Protein AF-A0A1T4YD81-F1 (afdb_monomer_lite)

Secondary structure (DSSP, 8-state):
-HHHHTTTS-HHHHHHHHTTS-EETTEE-----EEEE-GGGGGGSEEEEE-SGGGGSTT--EEEEE----TTS--TTGGGSPPTT-EEEEEE-SEEEEEETTT-SBP-TTS-GGGEEEEEES-EEEEEEEEEEEEPPGGGS-SS--SS--EEEEHHHHHHHHSSPPPP--------SHHHHHHHHHHHHHHHTSTT-------HHHHHHHHHHHHHHHHHHHHHHHHHHHHHHHHHHHHHHHHHHHHTHHHHHHHHHTT--HHHHHHHHHHHHHHHHHHHHHHHHHHHHHHHHHHHHHHHHH-TT-------HHHHHHHHHHHHHHH-

InterPro domains:
  IPR003838 ABC3 transporter permease, C-terminal [PF02687] (225-327)
  IPR050250 Macrolide Exporter MacB [PTHR30572] (203-319)

pLDDT: mean 86.85, std 6.06, range [63.19, 97.56]

Sequence (328 aa):
MRQDYARYESAEQLDSHMSRMEHRGNRVMGDTRIEALDNSLFDKLQVFDGDISPMLEPDNNAIAIAVSLDDYGNLPNLEYYPKVGDTITATYAEDVKYIDSRTGELCTEDTPEEYLQEKLYGERDVEYTVCALVELPYSMSYRYGGIGYEAVLSVDTAQRDSGGAAIPMLYLFDAADEVDEAEAEQYLSKLTAGEFSPLMYESKATARSEFAQFRQMFLLIGGILCAIIGLVGLLNFFNAMMTGILSRRREFAVLQAVGMTNRQLKTMLIYEGLFYAMSSVAAAFILSLAVGPLAGKMLGSMFWFFEYRFTILPVLLTIPVFLLLGWL

Foldseek 3Di:
DCVVCVVPDDPVRSVVVQVPADDDDPDGDWDEAEDADAPVCVVQKAFLDFDCVQLVDLPAQEKAWEFDADPVRHGPPVVPDDDQFDKDKDKAAPDKFWAQQVPRHGDDPPRDPVRTDIDGHRIDIDIHGHRTHIYHPPVRDDPDGIDDTHMYHHLSNVCVVNVDHDDDPDDDDDQPDPVSLVVVCVVQCVQQVDPPRPDDDDGPVNVVVVVVVVVVVCCVVVVVVCVVVVVVVLVVLLVVLVVVCVVCVVVVVVVVVVPDDPVNVLVVQLVVLLVVLVVVLVVVVVVCVVVQVVVQVVVCVVPVPRDRDDDCVVSVVCSVVSNVSSND

Structure (mmCIF, N/CA/C/O backbone):
data_AF-A0A1T4YD81-F1
#
_entry.id   AF-A0A1T4YD81-F1
#
loop_
_atom_site.group_PDB
_atom_site.id
_atom_site.type_symbol
_atom_site.label_atom_id
_atom_site.label_alt_id
_atom_site.label_comp_id
_atom_site.label_asym_id
_atom_site.label_entity_id
_atom_site.label_seq_id
_atom_site.pdbx_PDB_ins_code
_atom_site.Cartn_x
_atom_site.Cartn_y
_atom_site.Cartn_z
_atom_site.occupancy
_atom_site.B_iso_or_equiv
_atom_site.auth_seq_id
_atom_site.auth_comp_id
_atom_site.auth_asym_id
_atom_site.auth_atom_id
_atom_site.pdbx_PDB_model_num
ATOM 1 N N . MET A 1 1 ? 9.281 15.182 -15.253 1.00 72.50 1 MET A N 1
ATOM 2 C CA . MET A 1 1 ? 9.829 16.274 -14.424 1.00 72.50 1 MET A CA 1
ATOM 3 C C . MET A 1 1 ? 8.750 17.167 -13.855 1.00 72.50 1 MET A C 1
ATOM 5 O O . MET A 1 1 ? 8.616 17.226 -12.644 1.00 72.50 1 MET A O 1
ATOM 9 N N . ARG A 1 2 ? 7.985 17.909 -14.677 1.00 77.94 2 ARG A N 1
ATOM 10 C CA . ARG A 1 2 ? 6.960 18.811 -14.123 1.00 77.94 2 ARG A CA 1
ATOM 11 C C . ARG A 1 2 ? 5.888 18.044 -13.349 1.00 77.94 2 ARG A C 1
ATOM 13 O O . ARG A 1 2 ? 5.463 18.537 -12.312 1.00 77.94 2 ARG A O 1
ATOM 20 N N . GLN A 1 3 ? 5.529 16.832 -13.784 1.00 78.44 3 GLN A N 1
ATOM 21 C CA . GLN A 1 3 ? 4.580 15.984 -13.059 1.00 78.44 3 GLN A CA 1
ATOM 22 C C . GLN A 1 3 ? 5.031 15.654 -11.625 1.00 78.44 3 GLN A C 1
ATOM 24 O O . GLN A 1 3 ? 4.192 15.610 -10.728 1.00 78.44 3 GLN A O 1
ATOM 29 N N . ASP A 1 4 ? 6.340 15.505 -11.396 1.00 75.88 4 ASP A N 1
ATOM 30 C CA . ASP A 1 4 ? 6.900 15.069 -10.110 1.00 75.88 4 ASP A CA 1
ATOM 31 C C . ASP A 1 4 ? 6.860 16.199 -9.071 1.00 75.88 4 ASP A C 1
ATOM 33 O O . ASP A 1 4 ? 6.539 15.993 -7.898 1.00 75.88 4 ASP A O 1
ATOM 37 N N . TYR A 1 5 ? 7.132 17.427 -9.520 1.00 77.50 5 TYR A N 1
ATOM 38 C CA . TYR A 1 5 ? 7.242 18.605 -8.657 1.00 77.50 5 TYR A CA 1
ATOM 39 C C . TYR A 1 5 ? 5.958 19.426 -8.556 1.00 77.50 5 TYR A C 1
ATOM 41 O O . TYR A 1 5 ? 5.759 20.102 -7.549 1.00 77.50 5 TYR A O 1
ATOM 49 N N . ALA A 1 6 ? 5.052 19.356 -9.537 1.00 76.62 6 ALA A N 1
ATOM 50 C CA . ALA A 1 6 ? 3.827 20.165 -9.550 1.00 76.62 6 ALA A CA 1
ATOM 51 C C . ALA A 1 6 ? 2.897 19.905 -8.351 1.00 76.62 6 ALA A C 1
ATOM 53 O O . ALA A 1 6 ? 2.057 20.739 -8.021 1.00 76.62 6 ALA A O 1
ATOM 54 N N . ARG A 1 7 ? 3.054 18.765 -7.666 1.00 73.31 7 ARG A N 1
ATOM 55 C CA . ARG A 1 7 ? 2.328 18.465 -6.423 1.00 73.31 7 ARG A CA 1
ATOM 56 C C . ARG A 1 7 ? 2.826 19.282 -5.221 1.00 73.31 7 ARG A C 1
ATOM 58 O O . ARG A 1 7 ? 2.080 19.439 -4.254 1.00 73.31 7 ARG A O 1
ATOM 65 N N . TYR A 1 8 ? 4.061 19.779 -5.268 1.00 79.75 8 TYR A N 1
ATOM 66 C CA . TYR A 1 8 ? 4.757 20.401 -4.137 1.00 79.75 8 TYR A CA 1
ATOM 67 C C . TYR A 1 8 ? 5.189 21.850 -4.398 1.00 79.75 8 TYR A C 1
ATOM 69 O O . TYR A 1 8 ? 5.313 22.625 -3.450 1.00 79.75 8 TYR A O 1
ATOM 77 N N . GLU A 1 9 ? 5.407 22.221 -5.659 1.00 83.25 9 GLU A N 1
ATOM 78 C CA . GLU A 1 9 ? 5.906 23.532 -6.074 1.00 83.25 9 GLU A CA 1
ATOM 79 C C . GLU A 1 9 ? 4.826 24.349 -6.795 1.00 83.25 9 GLU A C 1
ATOM 81 O O . GLU A 1 9 ? 4.022 23.823 -7.566 1.00 83.25 9 GLU A O 1
ATOM 86 N N . SER A 1 10 ? 4.815 25.667 -6.573 1.00 85.00 10 SER A N 1
ATOM 87 C CA . SER A 1 10 ? 4.031 26.587 -7.401 1.00 85.00 10 SER A CA 1
ATOM 88 C C . SER A 1 10 ? 4.600 26.661 -8.824 1.00 85.00 10 SER A C 1
ATOM 90 O O . SER A 1 10 ? 5.765 26.343 -9.053 1.00 85.00 10 SER A O 1
ATOM 92 N N . ALA A 1 11 ? 3.814 27.150 -9.788 1.00 83.81 11 ALA A N 1
ATOM 93 C CA . ALA A 1 11 ? 4.277 27.295 -11.173 1.00 83.81 11 ALA A CA 1
ATOM 94 C C . ALA A 1 11 ? 5.570 28.134 -11.297 1.00 83.81 11 ALA A C 1
ATOM 96 O O . ALA A 1 11 ? 6.469 27.770 -12.047 1.00 83.81 11 ALA A O 1
ATOM 97 N N . GLU A 1 12 ? 5.699 29.212 -10.515 1.00 85.12 12 GLU A N 1
ATOM 98 C CA . GLU A 1 12 ? 6.904 30.057 -10.497 1.00 85.12 12 GLU A CA 1
ATOM 99 C C . GLU A 1 12 ? 8.119 29.334 -9.896 1.00 85.12 12 GLU A C 1
ATOM 101 O O . GLU A 1 12 ? 9.245 29.493 -10.375 1.00 85.12 12 GLU A O 1
ATOM 106 N N . GLN A 1 13 ? 7.903 28.536 -8.843 1.00 86.06 13 GLN A N 1
ATOM 107 C CA . GLN A 1 13 ? 8.958 27.720 -8.236 1.00 86.06 13 GLN A CA 1
ATOM 108 C C . GLN A 1 13 ? 9.439 26.653 -9.216 1.00 86.06 13 GLN A C 1
ATOM 110 O O . GLN A 1 13 ? 10.646 26.517 -9.407 1.00 86.06 13 GLN A O 1
ATOM 115 N N . LEU A 1 14 ? 8.499 26.005 -9.902 1.00 83.44 14 LEU A N 1
ATOM 116 C CA . LEU A 1 14 ? 8.775 24.992 -10.905 1.00 83.44 14 LEU A CA 1
ATOM 117 C C . LEU A 1 14 ? 9.584 25.569 -12.069 1.00 83.44 14 LEU A C 1
ATOM 119 O O . LEU A 1 14 ? 10.608 25.006 -12.439 1.00 83.44 14 LEU A O 1
ATOM 123 N N . ASP A 1 15 ? 9.190 26.720 -12.617 1.00 84.88 15 ASP A N 1
ATOM 124 C CA . ASP A 1 15 ? 9.935 27.378 -13.699 1.00 84.88 15 ASP A CA 1
ATOM 125 C C . ASP A 1 15 ? 11.366 27.748 -13.266 1.00 84.88 15 ASP A C 1
ATOM 127 O O . ASP A 1 15 ? 12.328 27.518 -14.004 1.00 84.88 15 ASP A O 1
ATOM 131 N N . SER A 1 16 ? 11.525 28.263 -12.043 1.00 84.88 16 SER A N 1
ATOM 132 C CA . SER A 1 16 ? 12.836 28.554 -11.451 1.00 84.88 16 SER A CA 1
ATOM 133 C C . SER A 1 16 ? 13.681 27.288 -11.277 1.00 84.88 16 SER A C 1
ATOM 135 O O . SER A 1 16 ? 14.869 27.300 -11.603 1.00 84.88 16 SER A O 1
ATOM 137 N N . HIS A 1 17 ? 13.082 26.184 -10.830 1.00 83.75 17 HIS A N 1
ATOM 138 C CA . HIS A 1 17 ? 13.751 24.893 -10.677 1.00 83.75 17 HIS A CA 1
ATOM 139 C C . HIS A 1 17 ? 14.206 24.350 -12.039 1.00 83.75 17 HIS A C 1
ATOM 141 O O . HIS A 1 17 ? 15.394 24.087 -12.228 1.00 83.75 17 HIS A O 1
ATOM 147 N N . MET A 1 18 ? 13.305 24.292 -13.025 1.00 83.81 18 MET A N 1
ATOM 148 C CA . MET A 1 18 ? 13.622 23.828 -14.381 1.00 83.81 18 MET A CA 1
ATOM 149 C C . MET A 1 18 ? 14.741 24.660 -15.033 1.00 83.81 18 MET A C 1
ATOM 151 O O . MET A 1 18 ? 15.537 24.127 -15.804 1.00 83.81 18 MET A O 1
ATOM 155 N N . SER A 1 19 ? 14.853 25.956 -14.714 1.00 81.88 19 SER A N 1
ATOM 156 C CA . SER A 1 19 ? 15.914 26.820 -15.257 1.00 81.88 19 SER A CA 1
ATOM 157 C C . SER A 1 19 ? 17.336 26.462 -14.795 1.00 81.88 19 SER A C 1
ATOM 159 O O . SER A 1 19 ? 18.297 26.871 -15.441 1.00 81.88 19 SER A O 1
ATOM 161 N N . ARG A 1 20 ? 17.479 25.715 -13.690 1.00 78.94 20 ARG A N 1
ATOM 162 C CA . ARG A 1 20 ? 18.777 25.340 -13.096 1.00 78.94 20 ARG A CA 1
ATOM 163 C C . ARG A 1 20 ? 19.278 23.960 -13.516 1.00 78.94 20 ARG A C 1
ATOM 165 O O . ARG A 1 20 ? 20.428 23.642 -13.237 1.00 78.94 20 ARG A O 1
ATOM 172 N N . MET A 1 21 ? 18.420 23.151 -14.128 1.00 79.69 21 MET A N 1
ATOM 173 C CA . MET A 1 21 ? 18.788 21.837 -14.650 1.00 79.69 21 MET A CA 1
ATOM 174 C C . MET A 1 21 ? 19.566 21.954 -15.961 1.00 79.69 21 MET A C 1
ATOM 176 O O . MET A 1 21 ? 19.624 23.025 -16.561 1.00 79.69 21 MET A O 1
ATOM 180 N N . GLU A 1 22 ? 20.179 20.861 -16.409 1.00 77.81 22 GLU A N 1
ATOM 181 C CA . GLU A 1 22 ? 20.895 20.833 -17.681 1.00 77.81 22 GLU A CA 1
ATOM 182 C C . GLU A 1 22 ? 19.920 20.938 -18.866 1.00 77.81 22 GLU A C 1
ATOM 184 O O . GLU A 1 22 ? 18.910 20.234 -18.931 1.00 77.81 22 GLU A O 1
ATOM 189 N N . HIS A 1 23 ? 20.217 21.827 -19.820 1.00 78.25 23 HIS A N 1
ATOM 190 C CA . HIS A 1 23 ? 19.396 22.043 -21.016 1.00 78.25 23 HIS A CA 1
ATOM 191 C C . HIS A 1 23 ? 20.107 21.542 -22.271 1.00 78.25 23 HIS A C 1
ATOM 193 O O . HIS A 1 23 ? 21.240 21.932 -22.555 1.00 78.25 23 HIS A O 1
ATOM 199 N N . ARG A 1 24 ? 19.386 20.778 -23.096 1.00 75.75 24 ARG A N 1
ATOM 200 C CA . ARG A 1 24 ? 19.735 20.498 -24.496 1.00 75.75 24 ARG A CA 1
ATOM 201 C C . ARG A 1 24 ? 18.725 21.190 -25.407 1.00 75.75 24 ARG A C 1
ATOM 203 O O . ARG A 1 24 ? 17.630 20.691 -25.668 1.00 75.75 24 ARG A O 1
ATOM 210 N N . GLY A 1 25 ? 19.084 22.380 -25.887 1.00 79.88 25 GLY A N 1
ATOM 211 C CA . GLY A 1 25 ? 18.183 23.219 -26.682 1.00 79.88 25 GLY A CA 1
ATOM 212 C C . GLY A 1 25 ? 16.985 23.694 -25.854 1.00 79.88 25 GLY A C 1
ATOM 213 O O . GLY A 1 25 ? 17.168 24.343 -24.833 1.00 79.88 25 GLY A O 1
ATOM 214 N N . ASN A 1 26 ? 15.767 23.360 -26.290 1.00 78.62 26 ASN A N 1
ATOM 215 C CA . ASN A 1 26 ? 14.525 23.695 -25.575 1.00 78.62 26 ASN A CA 1
ATOM 216 C C . ASN A 1 26 ? 14.060 22.587 -24.609 1.00 78.62 26 ASN A C 1
ATOM 218 O O . ASN A 1 26 ? 12.922 22.626 -24.139 1.00 78.62 26 ASN A O 1
ATOM 222 N N . ARG A 1 27 ? 14.888 21.563 -24.367 1.00 76.25 27 ARG A N 1
ATOM 223 C CA . ARG A 1 27 ? 14.564 20.420 -23.507 1.00 76.25 27 ARG A CA 1
ATOM 224 C C . ARG A 1 27 ? 15.459 20.420 -22.277 1.00 76.25 27 ARG A C 1
ATOM 226 O O . ARG A 1 27 ? 16.639 20.744 -22.372 1.00 76.25 27 ARG A O 1
ATOM 233 N N . VAL A 1 28 ? 14.887 20.006 -21.153 1.00 79.25 28 VAL A N 1
ATOM 234 C CA . VAL A 1 28 ? 15.626 19.756 -19.916 1.00 79.25 28 VAL A CA 1
ATOM 235 C C . VAL A 1 28 ? 16.001 18.279 -19.871 1.00 79.25 28 VAL A C 1
ATOM 237 O O . VAL A 1 28 ? 15.152 17.429 -20.147 1.00 79.25 28 VAL A O 1
ATOM 240 N N . MET A 1 29 ? 17.256 17.984 -19.548 1.00 77.19 29 MET A N 1
ATOM 241 C CA . MET A 1 29 ? 17.742 16.622 -19.347 1.00 77.19 29 MET A CA 1
ATOM 242 C C . MET A 1 29 ? 17.345 16.126 -17.959 1.00 77.19 29 MET A C 1
ATOM 244 O O . MET A 1 29 ? 17.485 16.860 -16.983 1.00 77.19 29 MET A O 1
ATOM 248 N N . GLY A 1 30 ? 16.807 14.908 -17.887 1.00 76.62 30 GLY A N 1
ATOM 249 C CA . GLY A 1 30 ? 16.389 14.298 -16.629 1.00 76.62 30 GLY A CA 1
ATOM 250 C C . GLY A 1 30 ? 16.714 12.834 -16.550 1.00 76.62 30 GLY A C 1
ATOM 251 O O . GLY A 1 30 ? 16.827 12.154 -17.571 1.00 76.62 30 GLY A O 1
ATOM 252 N N . ASP A 1 31 ? 16.772 12.375 -15.311 1.00 74.06 31 ASP A N 1
ATOM 253 C CA . ASP A 1 31 ? 17.115 11.009 -14.962 1.00 74.06 31 ASP A CA 1
ATOM 254 C C . ASP A 1 31 ? 15.852 10.158 -15.040 1.00 74.06 31 ASP A C 1
ATOM 256 O O . ASP A 1 31 ? 15.144 9.899 -14.064 1.00 74.06 31 ASP A O 1
ATOM 260 N N . THR A 1 32 ? 15.533 9.784 -16.274 1.00 76.38 32 THR A N 1
ATOM 261 C CA . THR A 1 32 ? 14.410 8.920 -16.614 1.00 76.38 32 THR A CA 1
ATOM 262 C C . THR A 1 32 ? 14.836 7.464 -16.476 1.00 76.38 32 THR A C 1
ATOM 264 O O . THR A 1 32 ? 15.931 7.082 -16.892 1.00 76.38 32 THR A O 1
ATOM 267 N N . ARG A 1 33 ? 13.961 6.623 -15.924 1.00 84.31 33 ARG A N 1
ATOM 268 C CA . ARG A 1 33 ? 14.197 5.180 -15.873 1.00 84.31 33 ARG A CA 1
ATOM 269 C C . ARG A 1 33 ? 13.452 4.499 -17.009 1.00 84.31 33 ARG A C 1
ATOM 271 O O . ARG A 1 33 ? 12.237 4.637 -17.122 1.00 84.31 33 ARG A O 1
ATOM 278 N N . ILE A 1 34 ? 14.203 3.774 -17.834 1.00 88.69 34 ILE A N 1
ATOM 279 C CA . ILE A 1 34 ? 13.660 2.953 -18.911 1.00 88.69 34 ILE A CA 1
ATOM 280 C C . ILE A 1 34 ? 13.823 1.489 -18.516 1.00 88.69 34 ILE A C 1
ATOM 282 O O . ILE A 1 34 ? 14.952 1.023 -18.349 1.00 88.69 34 ILE A O 1
ATOM 286 N N . GLU A 1 35 ? 12.716 0.769 -18.355 1.00 89.94 35 GLU A N 1
ATOM 287 C CA . GLU A 1 35 ? 12.731 -0.667 -18.076 1.00 89.94 35 GLU A CA 1
ATOM 288 C C . GLU A 1 35 ? 12.299 -1.473 -19.300 1.00 89.94 35 GLU A C 1
ATOM 290 O O . GLU A 1 35 ? 11.342 -1.151 -20.004 1.00 89.94 35 GLU A O 1
ATOM 295 N N . ALA A 1 36 ? 13.054 -2.533 -19.574 1.00 91.75 36 ALA A N 1
ATOM 296 C CA . ALA A 1 36 ? 12.769 -3.443 -20.663 1.00 91.75 36 ALA A CA 1
ATOM 297 C C . ALA A 1 36 ? 11.939 -4.613 -20.139 1.00 91.75 36 ALA A C 1
ATOM 299 O O . ALA A 1 36 ? 12.341 -5.279 -19.184 1.00 91.75 36 ALA A O 1
ATOM 300 N N . LEU A 1 37 ? 10.796 -4.863 -20.768 1.00 92.19 37 LEU A N 1
ATOM 301 C CA . LEU A 1 37 ? 9.884 -5.935 -20.394 1.00 92.19 37 LEU A CA 1
ATOM 302 C C . LEU A 1 37 ? 9.875 -7.016 -21.474 1.00 92.19 37 LEU A C 1
ATOM 304 O O . LEU A 1 37 ? 9.891 -6.719 -22.671 1.00 92.19 37 LEU A O 1
ATOM 308 N N . ASP A 1 38 ? 9.836 -8.278 -21.047 1.00 91.62 38 ASP A N 1
ATOM 309 C CA . ASP A 1 38 ? 9.577 -9.387 -21.960 1.00 91.62 38 ASP A CA 1
ATOM 310 C C . ASP A 1 38 ? 8.194 -9.222 -22.596 1.00 91.62 38 ASP A C 1
ATOM 312 O O . ASP A 1 38 ? 7.221 -8.874 -21.922 1.00 91.62 38 ASP A O 1
ATOM 316 N N . ASN A 1 39 ? 8.079 -9.540 -23.888 1.00 91.56 39 ASN A N 1
ATOM 317 C CA . ASN A 1 39 ? 6.827 -9.379 -24.638 1.00 91.56 39 ASN A CA 1
ATOM 318 C C . ASN A 1 39 ? 5.658 -10.164 -24.009 1.00 91.56 39 ASN A C 1
ATOM 320 O O . ASN A 1 39 ? 4.502 -9.776 -24.149 1.00 91.56 39 ASN A O 1
ATOM 324 N N . SER A 1 40 ? 5.945 -11.251 -23.280 1.00 90.06 40 SER A N 1
ATOM 325 C CA . SER A 1 40 ? 4.944 -12.040 -22.551 1.00 90.06 40 SER A CA 1
ATOM 326 C C . SER A 1 40 ? 4.341 -11.334 -21.336 1.00 90.06 40 SER A C 1
ATOM 328 O O . SER A 1 40 ? 3.421 -11.879 -20.743 1.00 90.06 40 SER A O 1
ATOM 330 N N . LEU A 1 41 ? 4.877 -10.182 -20.927 1.00 90.69 41 LEU A N 1
ATOM 331 C CA . LEU A 1 41 ? 4.362 -9.373 -19.819 1.00 90.69 41 LEU A CA 1
ATOM 332 C C . LEU A 1 41 ? 3.488 -8.208 -20.299 1.00 90.69 41 LEU A C 1
ATOM 334 O O . LEU A 1 41 ? 2.868 -7.532 -19.481 1.00 90.69 41 LEU A O 1
ATOM 338 N N . PHE A 1 42 ? 3.433 -7.944 -21.608 1.00 92.19 42 PHE A N 1
ATOM 339 C CA . PHE A 1 42 ? 2.704 -6.795 -22.153 1.00 92.19 42 PHE A CA 1
ATOM 340 C C . PHE A 1 42 ? 1.190 -6.923 -21.957 1.00 92.19 42 PHE A C 1
ATOM 342 O O . PHE A 1 42 ? 0.509 -5.916 -21.789 1.00 92.19 42 PHE A O 1
ATOM 349 N N . ASP A 1 43 ? 0.662 -8.148 -21.913 1.00 91.62 43 ASP A N 1
ATOM 350 C CA . ASP A 1 43 ? -0.751 -8.425 -21.633 1.00 91.62 43 ASP A CA 1
ATOM 351 C C . ASP A 1 43 ? -1.157 -8.109 -20.181 1.00 91.62 43 ASP A C 1
ATOM 353 O O . ASP A 1 43 ? -2.347 -7.989 -19.885 1.00 91.62 43 ASP A O 1
ATOM 357 N N . LYS A 1 44 ? -0.179 -7.953 -19.280 1.00 91.56 44 LYS A N 1
ATOM 358 C CA . LYS A 1 44 ? -0.387 -7.538 -17.888 1.00 91.56 44 LYS A CA 1
ATOM 359 C C . LYS A 1 44 ? -0.435 -6.019 -17.720 1.00 91.56 44 LYS A C 1
ATOM 361 O O . LYS A 1 44 ? -0.835 -5.556 -16.654 1.00 91.56 44 LYS A O 1
ATOM 366 N N . LEU A 1 45 ? -0.018 -5.248 -18.726 1.00 93.38 45 LEU A N 1
ATOM 367 C CA . LEU A 1 45 ? -0.036 -3.788 -18.674 1.00 93.38 45 LEU A CA 1
ATOM 368 C C . LEU A 1 45 ? -1.464 -3.270 -18.848 1.00 93.38 45 LEU A C 1
ATOM 370 O O . LEU A 1 45 ? -2.175 -3.656 -19.779 1.00 93.38 45 LEU A O 1
ATOM 374 N N . GLN A 1 46 ? -1.877 -2.351 -17.980 1.00 93.88 46 GLN A N 1
ATOM 375 C CA . GLN A 1 46 ? -3.156 -1.672 -18.134 1.00 93.88 46 GLN A CA 1
ATOM 376 C C . GLN A 1 46 ? -2.963 -0.425 -18.997 1.00 93.88 46 GLN A C 1
ATOM 378 O O . GLN A 1 46 ? -2.336 0.545 -18.580 1.00 93.88 46 GLN A O 1
ATOM 383 N N . VAL A 1 47 ? -3.509 -0.438 -20.211 1.00 95.38 47 VAL A N 1
ATOM 384 C CA . VAL A 1 47 ? -3.422 0.705 -21.128 1.00 95.38 47 VAL A CA 1
ATOM 385 C C . VAL A 1 47 ? -4.437 1.771 -20.720 1.00 95.38 47 VAL A C 1
ATOM 387 O O . VAL A 1 47 ? -5.644 1.528 -20.749 1.00 95.38 47 VAL A O 1
ATOM 390 N N . PHE A 1 48 ? -3.946 2.950 -20.341 1.00 95.19 48 PHE A N 1
ATOM 391 C CA . PHE A 1 48 ? -4.770 4.124 -20.053 1.00 95.19 48 PHE A CA 1
ATOM 392 C C . PHE A 1 48 ? -5.127 4.881 -21.339 1.00 95.19 48 PHE A C 1
ATOM 394 O O . PHE A 1 48 ? -6.280 5.263 -21.533 1.00 95.19 48 PHE A O 1
ATOM 401 N N . ASP A 1 49 ? -4.147 5.069 -22.226 1.00 96.31 49 ASP A N 1
ATOM 402 C CA . ASP A 1 49 ? -4.317 5.712 -23.534 1.00 96.31 49 ASP A CA 1
ATOM 403 C C . ASP A 1 49 ? -3.328 5.129 -24.557 1.00 96.31 49 ASP A C 1
ATOM 405 O O . ASP A 1 49 ? -2.228 4.716 -24.188 1.00 96.31 49 ASP A O 1
ATOM 409 N N . GLY A 1 50 ? -3.695 5.118 -25.839 1.00 96.94 50 GLY A N 1
ATOM 410 C CA . GLY A 1 50 ? -2.862 4.611 -26.938 1.00 96.94 50 GLY A CA 1
ATOM 411 C C . GLY A 1 50 ? -2.911 3.094 -27.168 1.00 96.94 50 GLY A C 1
ATOM 412 O O . GLY A 1 50 ? -3.908 2.435 -26.877 1.00 96.94 50 GLY A O 1
ATOM 413 N N . ASP A 1 51 ? -1.843 2.556 -27.764 1.00 96.38 51 ASP A N 1
ATOM 414 C CA . ASP A 1 51 ? -1.699 1.144 -28.145 1.00 96.38 51 ASP A CA 1
ATOM 415 C C . ASP A 1 51 ? -0.246 0.681 -27.945 1.00 96.38 51 ASP A C 1
ATOM 417 O O . ASP A 1 51 ? 0.700 1.354 -28.357 1.00 96.38 51 ASP A O 1
ATOM 421 N N . ILE A 1 52 ? -0.067 -0.477 -27.309 1.00 95.88 52 ILE A N 1
ATOM 422 C CA . ILE A 1 52 ? 1.246 -1.081 -27.028 1.00 95.88 52 ILE A CA 1
ATOM 423 C C . ILE A 1 52 ? 1.732 -2.000 -28.152 1.00 95.88 52 ILE A C 1
ATOM 425 O O . ILE A 1 52 ? 2.904 -2.370 -28.173 1.00 95.88 52 ILE A O 1
ATOM 429 N N . SER A 1 53 ? 0.870 -2.353 -29.110 1.00 95.50 53 SER A N 1
ATOM 430 C CA . SER A 1 53 ? 1.219 -3.213 -30.249 1.00 95.50 53 SER A CA 1
ATOM 431 C C . SER A 1 53 ? 2.474 -2.756 -31.015 1.00 95.50 53 SER A C 1
ATOM 433 O O . SER A 1 53 ? 3.271 -3.623 -31.374 1.00 95.50 53 SER A O 1
ATOM 435 N N . PRO A 1 54 ? 2.733 -1.443 -31.211 1.00 95.75 54 PRO A N 1
ATOM 436 C CA . PRO A 1 54 ? 3.972 -0.966 -31.829 1.00 95.75 54 PRO A CA 1
ATOM 437 C C . PRO A 1 54 ? 5.258 -1.410 -31.115 1.00 95.75 54 PRO A C 1
ATOM 439 O O . PRO A 1 54 ? 6.281 -1.569 -31.768 1.00 95.75 54 PRO A O 1
ATOM 442 N N . MET A 1 55 ? 5.232 -1.651 -29.798 1.00 94.88 55 MET A N 1
ATOM 443 C CA . MET A 1 55 ? 6.408 -2.123 -29.049 1.00 94.88 55 MET A CA 1
ATOM 444 C C . MET A 1 55 ? 6.760 -3.590 -29.337 1.00 94.88 55 MET A C 1
ATOM 446 O O . MET A 1 55 ? 7.865 -4.023 -29.017 1.00 94.88 55 MET A O 1
ATOM 450 N N . LEU A 1 56 ? 5.835 -4.366 -29.917 1.00 92.25 56 LEU A N 1
ATOM 451 C CA . LEU A 1 56 ? 6.078 -5.758 -30.318 1.00 92.25 56 LEU A CA 1
ATOM 452 C C . LEU A 1 56 ? 6.852 -5.860 -31.639 1.00 92.25 56 LEU A C 1
ATOM 454 O O . LEU A 1 56 ? 7.295 -6.947 -32.007 1.00 92.25 56 LEU A O 1
ATOM 458 N N . GLU A 1 57 ? 6.987 -4.755 -32.373 1.00 90.88 57 GLU A N 1
ATOM 459 C CA . GLU A 1 57 ? 7.734 -4.689 -33.623 1.00 90.88 57 GLU A CA 1
ATOM 460 C C . GLU A 1 57 ? 9.214 -4.374 -33.326 1.00 90.88 57 GLU A C 1
ATOM 462 O O . GLU A 1 57 ? 9.521 -3.254 -32.917 1.00 90.88 57 GLU A O 1
ATOM 467 N N . PRO A 1 58 ? 10.164 -5.302 -33.564 1.00 81.25 58 PRO A N 1
ATOM 468 C CA . PRO A 1 58 ? 11.562 -5.132 -33.138 1.00 81.25 58 PRO A CA 1
ATOM 469 C C . PRO A 1 58 ? 12.288 -3.933 -33.766 1.00 81.25 58 PRO A C 1
ATOM 471 O O . PRO A 1 58 ? 13.253 -3.417 -33.205 1.00 81.25 58 PRO A O 1
ATOM 474 N N . ASP A 1 59 ? 11.834 -3.487 -34.939 1.00 86.50 59 ASP A N 1
ATOM 475 C CA . ASP A 1 59 ? 12.414 -2.365 -35.684 1.00 86.50 59 ASP A CA 1
ATOM 476 C C . ASP A 1 59 ? 11.690 -1.035 -35.425 1.00 86.50 59 ASP A C 1
ATOM 478 O O . ASP A 1 59 ? 12.088 0.004 -35.953 1.00 86.50 59 ASP A O 1
ATOM 482 N N . ASN A 1 60 ? 10.643 -1.039 -34.600 1.00 91.94 60 ASN A N 1
ATOM 483 C CA . ASN A 1 60 ? 9.861 0.151 -34.310 1.00 91.94 60 ASN A CA 1
ATOM 484 C C . ASN A 1 60 ? 10.384 0.841 -33.045 1.00 91.94 60 ASN A C 1
ATOM 486 O O . ASN A 1 60 ? 10.573 0.219 -32.000 1.00 91.94 60 ASN A O 1
ATOM 490 N N . ASN A 1 61 ? 10.624 2.148 -33.129 1.00 94.69 61 ASN A N 1
ATOM 491 C CA . ASN A 1 61 ? 11.045 2.948 -31.982 1.00 94.69 61 ASN A CA 1
ATOM 492 C C . ASN A 1 61 ? 9.814 3.382 -31.186 1.00 94.69 61 ASN A C 1
ATOM 494 O O . ASN A 1 61 ? 9.492 4.569 -31.119 1.00 94.69 61 ASN A O 1
ATOM 498 N N . ALA A 1 62 ? 9.107 2.415 -30.615 1.00 96.12 62 ALA A N 1
ATOM 499 C CA . ALA A 1 62 ? 7.947 2.649 -29.773 1.00 96.12 62 ALA A CA 1
ATOM 500 C C . ALA A 1 62 ? 8.327 2.546 -28.293 1.00 96.12 62 ALA A C 1
ATOM 502 O O . ALA A 1 62 ? 9.077 1.657 -27.892 1.00 96.12 62 ALA A O 1
ATOM 503 N N . ILE A 1 63 ? 7.789 3.454 -27.484 1.00 96.00 63 ILE A N 1
ATOM 504 C CA . ILE A 1 63 ? 7.950 3.446 -26.031 1.00 96.00 63 ILE A CA 1
ATOM 505 C C . ILE A 1 63 ? 6.605 3.742 -25.373 1.00 96.00 63 ILE A C 1
ATOM 507 O O . ILE A 1 63 ? 5.845 4.581 -25.865 1.00 96.00 63 ILE A O 1
ATOM 511 N N . ALA A 1 64 ? 6.305 3.082 -24.260 1.00 96.69 64 ALA A N 1
ATOM 512 C CA . ALA A 1 64 ? 5.148 3.427 -23.447 1.00 96.69 64 ALA A CA 1
ATOM 513 C C . ALA A 1 64 ? 5.593 4.158 -22.184 1.00 96.69 64 ALA A C 1
ATOM 515 O O . ALA A 1 64 ? 6.596 3.803 -21.568 1.00 96.69 64 ALA A O 1
ATOM 516 N N . ILE A 1 65 ? 4.846 5.185 -21.791 1.00 94.56 65 ILE A N 1
ATOM 517 C CA . ILE A 1 65 ? 5.112 5.921 -20.556 1.00 94.56 65 ILE A CA 1
ATOM 518 C C . ILE A 1 65 ? 4.359 5.246 -19.424 1.00 94.56 65 ILE A C 1
ATOM 520 O O . ILE A 1 65 ? 3.143 5.063 -19.502 1.00 94.56 65 ILE A O 1
ATOM 524 N N . ALA A 1 66 ? 5.095 4.878 -18.383 1.00 93.44 66 ALA A N 1
ATOM 525 C CA . ALA A 1 66 ? 4.529 4.349 -17.164 1.00 93.44 66 ALA A CA 1
ATOM 526 C C . ALA A 1 66 ? 3.845 5.479 -16.386 1.00 93.44 66 ALA A C 1
ATOM 528 O O . ALA A 1 66 ? 4.424 6.541 -16.139 1.00 93.44 66 ALA A O 1
ATOM 529 N N . VAL A 1 67 ? 2.587 5.255 -16.024 1.00 92.00 67 VAL A N 1
ATOM 530 C CA . VAL A 1 67 ? 1.753 6.200 -15.285 1.00 92.00 67 VAL A CA 1
ATOM 531 C C . VAL A 1 67 ? 1.184 5.533 -14.039 1.00 92.00 67 VAL A C 1
ATOM 533 O O . VAL A 1 67 ? 1.015 4.317 -13.996 1.00 92.00 67 VAL A O 1
ATOM 536 N N . SER A 1 68 ? 0.878 6.339 -13.024 1.00 87.81 68 SER A N 1
ATOM 537 C CA . SER A 1 68 ? 0.196 5.887 -11.810 1.00 87.81 68 SER A CA 1
ATOM 538 C C . SER A 1 68 ? -1.182 6.530 -11.767 1.00 87.81 68 SER A C 1
ATOM 540 O O . SER A 1 68 ? -1.294 7.761 -11.738 1.00 87.81 68 SER A O 1
ATOM 542 N N . LEU A 1 69 ? -2.223 5.702 -11.816 1.00 88.44 69 LEU A N 1
ATOM 543 C CA . LEU A 1 69 ? -3.600 6.168 -11.750 1.00 88.44 69 LEU A CA 1
ATOM 544 C C . LEU A 1 69 ? -4.034 6.312 -10.286 1.00 88.44 69 LEU A C 1
ATOM 546 O O . LEU A 1 69 ? -3.498 5.672 -9.380 1.00 88.44 69 LEU A O 1
ATOM 550 N N . ASP A 1 70 ? -5.000 7.194 -10.040 1.00 85.44 70 ASP A N 1
ATOM 551 C CA . ASP A 1 70 ? -5.678 7.257 -8.749 1.00 85.44 70 ASP A CA 1
ATOM 552 C C . ASP A 1 70 ? -6.633 6.065 -8.556 1.00 85.44 70 ASP A C 1
ATOM 554 O O . ASP A 1 70 ? -6.913 5.300 -9.480 1.00 85.44 70 ASP A O 1
ATOM 558 N N . ASP A 1 71 ? -7.198 5.934 -7.353 1.00 80.00 71 ASP A N 1
ATOM 559 C CA . ASP A 1 71 ? -8.135 4.851 -7.009 1.00 80.00 71 ASP A CA 1
ATOM 560 C C . ASP A 1 71 ? -9.406 4.814 -7.890 1.00 80.00 71 ASP A C 1
ATOM 562 O O . ASP A 1 71 ? -10.181 3.856 -7.838 1.00 80.00 71 ASP A O 1
ATOM 566 N N . TYR A 1 72 ? -9.656 5.862 -8.681 1.00 83.50 72 TYR A N 1
ATOM 567 C CA . TYR A 1 72 ? -10.781 5.981 -9.607 1.00 83.50 72 TYR A CA 1
ATOM 568 C C . TYR A 1 72 ? -10.363 5.785 -11.074 1.00 83.50 72 TYR A C 1
ATOM 570 O O . TYR A 1 72 ? -11.207 5.926 -11.963 1.00 83.50 72 TYR A O 1
ATOM 578 N N . GLY A 1 73 ? -9.095 5.454 -11.334 1.00 84.88 73 GLY A N 1
ATOM 579 C CA . GLY A 1 73 ? -8.539 5.251 -12.669 1.00 84.88 73 GLY A CA 1
ATOM 580 C C . GLY A 1 73 ? -8.215 6.544 -13.421 1.00 84.88 73 GLY A C 1
ATOM 581 O O . GLY A 1 73 ? -8.068 6.505 -14.641 1.00 84.88 73 GLY A O 1
ATOM 582 N N . ASN A 1 74 ? -8.131 7.693 -12.745 1.00 89.31 74 ASN A N 1
ATOM 583 C CA . ASN A 1 74 ? -7.738 8.954 -13.374 1.00 89.31 74 ASN A CA 1
ATOM 584 C C . ASN A 1 74 ? -6.235 9.183 -13.235 1.00 89.31 74 ASN A C 1
ATOM 586 O O . ASN A 1 74 ? -5.664 8.916 -12.183 1.00 89.31 74 ASN A O 1
ATOM 590 N N . LEU A 1 75 ? -5.615 9.768 -14.262 1.00 88.88 75 LEU A N 1
ATOM 591 C CA . LEU A 1 75 ? -4.225 10.219 -14.215 1.00 88.88 75 LEU A CA 1
ATOM 592 C C . LEU A 1 75 ? -4.149 11.671 -13.703 1.00 88.88 75 LEU A C 1
ATOM 594 O O . LEU A 1 75 ? -4.602 12.584 -14.405 1.00 88.88 75 LEU A O 1
ATOM 598 N N . PRO A 1 76 ? -3.593 11.929 -12.504 1.00 84.56 76 PRO A N 1
ATOM 599 C CA . PRO A 1 76 ? -3.416 13.289 -12.007 1.00 84.56 76 PRO A CA 1
ATOM 600 C C . PRO A 1 76 ? -2.404 14.066 -12.858 1.00 84.56 76 PRO A C 1
ATOM 602 O O . PRO A 1 76 ? -1.388 13.517 -13.276 1.00 84.56 76 PRO A O 1
ATOM 605 N N . ASN A 1 77 ? -2.648 15.364 -13.064 1.00 84.06 77 ASN A N 1
ATOM 606 C CA . ASN A 1 77 ? -1.772 16.264 -13.827 1.00 84.06 77 ASN A CA 1
ATOM 607 C C . ASN A 1 77 ? -1.421 15.754 -15.241 1.00 84.06 77 ASN A C 1
ATOM 609 O O . ASN A 1 77 ? -0.277 15.872 -15.691 1.00 84.06 77 ASN A O 1
ATOM 613 N N . LEU A 1 78 ? -2.406 15.174 -15.936 1.00 87.31 78 LEU A N 1
ATOM 614 C CA . LEU A 1 78 ? -2.279 14.630 -17.292 1.00 87.31 78 LEU A CA 1
ATOM 615 C C . LEU A 1 78 ? -1.582 15.596 -18.267 1.00 87.31 78 LEU A C 1
ATOM 617 O O . LEU A 1 78 ? -0.855 15.162 -19.155 1.00 87.31 78 LEU A O 1
ATOM 621 N N . GLU A 1 79 ? -1.768 16.905 -18.104 1.00 87.62 79 GLU A N 1
ATOM 622 C CA . GLU A 1 79 ? -1.150 17.943 -18.932 1.00 87.62 79 GLU A CA 1
ATOM 623 C C . GLU A 1 79 ? 0.385 17.975 -18.887 1.00 87.62 79 GLU A C 1
ATOM 625 O O . GLU A 1 79 ? 0.996 18.562 -19.783 1.00 87.62 79 GLU A O 1
ATOM 630 N N . TYR A 1 80 ? 1.006 17.372 -17.869 1.00 87.06 80 TYR A N 1
ATOM 631 C CA . TYR A 1 80 ? 2.460 17.270 -17.751 1.00 87.06 80 TYR A CA 1
ATOM 632 C C . TYR A 1 80 ? 3.022 15.960 -18.295 1.00 87.06 80 TYR A C 1
ATOM 634 O O . TYR A 1 80 ? 4.240 15.830 -18.331 1.00 87.06 80 TYR A O 1
ATOM 642 N N . TYR A 1 81 ? 2.187 15.014 -18.727 1.00 89.31 81 TYR A N 1
ATOM 643 C CA . TYR A 1 81 ? 2.654 13.789 -19.371 1.00 89.31 81 TYR A CA 1
ATOM 644 C C . TYR A 1 81 ? 2.820 13.982 -20.889 1.00 89.31 81 TYR A C 1
ATOM 646 O O . TYR A 1 81 ? 2.088 14.774 -21.495 1.00 89.31 81 TYR A O 1
ATOM 654 N N . PRO A 1 82 ? 3.759 13.260 -21.533 1.00 90.75 82 PRO A N 1
ATOM 655 C CA . PRO A 1 82 ? 3.839 13.185 -22.984 1.00 90.75 82 PRO A CA 1
ATOM 656 C C . PRO A 1 82 ? 2.552 12.570 -23.526 1.00 90.75 82 PRO A C 1
ATOM 658 O O . PRO A 1 82 ? 1.982 11.665 -22.915 1.00 90.75 82 PRO A O 1
ATOM 661 N N . LYS A 1 83 ? 2.089 13.044 -24.675 1.00 93.88 83 LYS A N 1
ATOM 662 C CA . LYS A 1 83 ? 0.903 12.495 -25.331 1.00 93.88 83 LYS A CA 1
ATOM 663 C C . LYS A 1 83 ? 1.293 11.355 -26.255 1.00 93.88 83 LYS A C 1
ATOM 665 O O . LYS A 1 83 ? 2.408 11.302 -26.766 1.00 93.88 83 LYS A O 1
ATOM 670 N N . VAL A 1 84 ? 0.341 10.469 -26.522 1.00 96.62 84 VAL A N 1
ATOM 671 C CA . VAL A 1 84 ? 0.504 9.451 -27.562 1.00 96.62 84 VAL A CA 1
ATOM 672 C C . VAL A 1 84 ? 0.802 10.138 -28.901 1.00 96.62 84 VAL A C 1
ATOM 674 O O . VAL A 1 84 ? 0.090 11.054 -29.316 1.00 96.62 84 VAL A O 1
ATOM 677 N N . GLY A 1 85 ? 1.874 9.701 -29.558 1.00 95.88 85 GLY A N 1
ATOM 678 C CA . GLY A 1 85 ? 2.428 10.292 -30.774 1.00 95.88 85 GLY A CA 1
ATOM 679 C C . GLY A 1 85 ? 3.541 11.321 -30.545 1.00 95.88 85 GLY A C 1
ATOM 680 O O . GLY A 1 85 ? 4.212 11.680 -31.512 1.00 95.88 85 GLY A O 1
ATOM 681 N N . ASP A 1 86 ? 3.776 11.774 -29.309 1.00 95.12 86 ASP A N 1
ATOM 682 C CA . ASP A 1 86 ? 4.912 12.647 -29.001 1.00 95.12 86 ASP A CA 1
ATOM 683 C C . ASP A 1 86 ? 6.239 11.885 -29.127 1.00 95.12 86 ASP A C 1
ATOM 685 O O . ASP A 1 86 ? 6.306 10.662 -28.991 1.00 95.12 86 ASP A O 1
ATOM 689 N N . THR A 1 87 ? 7.321 12.625 -29.370 1.00 93.06 87 THR A N 1
ATOM 690 C CA . THR A 1 87 ? 8.670 12.063 -29.490 1.00 93.06 87 THR A CA 1
ATOM 691 C C . THR A 1 87 ? 9.487 12.330 -28.231 1.00 93.06 87 THR A C 1
ATOM 693 O O . THR A 1 87 ? 9.663 13.484 -27.828 1.00 93.06 87 THR A O 1
ATOM 696 N N . ILE A 1 88 ? 10.048 11.269 -27.657 1.00 90.44 88 ILE A N 1
ATOM 697 C CA . ILE A 1 88 ? 11.010 11.319 -26.554 1.00 90.44 88 ILE A CA 1
ATOM 698 C C . ILE A 1 88 ? 12.378 10.913 -27.089 1.00 90.44 88 ILE A C 1
ATOM 700 O O . ILE A 1 88 ? 12.495 9.987 -27.884 1.00 90.44 88 ILE A O 1
ATOM 704 N N . THR A 1 89 ? 13.423 11.606 -26.650 1.00 90.50 89 THR A N 1
ATOM 705 C CA . THR A 1 89 ? 14.804 11.256 -26.990 1.00 90.50 89 THR A CA 1
ATOM 706 C C . THR A 1 89 ? 15.467 10.644 -25.770 1.00 90.50 89 THR A C 1
ATOM 708 O O . THR A 1 89 ? 15.483 11.275 -24.713 1.00 90.50 89 THR A O 1
ATOM 711 N N . ALA A 1 90 ? 16.006 9.439 -25.925 1.00 89.69 90 ALA A N 1
ATOM 712 C CA . ALA A 1 90 ? 16.857 8.806 -24.929 1.00 89.69 90 ALA A CA 1
ATOM 713 C C . ALA A 1 90 ? 18.304 8.825 -25.430 1.00 89.69 90 ALA A C 1
ATOM 715 O O . ALA A 1 90 ? 18.580 8.425 -26.564 1.00 89.69 90 ALA A O 1
ATOM 716 N N . THR A 1 91 ? 19.218 9.300 -24.589 1.00 88.38 91 THR A N 1
ATOM 717 C CA . THR A 1 91 ? 20.649 9.326 -24.889 1.00 88.38 91 THR A CA 1
ATOM 718 C C . THR A 1 91 ? 21.292 8.070 -24.316 1.00 88.38 91 THR A C 1
ATOM 720 O O . THR A 1 91 ? 21.323 7.878 -23.103 1.00 88.38 91 THR A O 1
ATOM 723 N N . TYR A 1 92 ? 21.813 7.217 -25.192 1.00 88.00 92 TYR A N 1
ATOM 724 C CA . TYR A 1 92 ? 22.629 6.066 -24.817 1.00 88.00 92 TYR A CA 1
ATOM 725 C C . TYR A 1 92 ? 24.100 6.471 -24.809 1.00 88.00 92 TYR A C 1
ATOM 727 O O . TYR A 1 92 ? 24.535 7.223 -25.679 1.00 88.00 92 TYR A O 1
ATOM 735 N N . ALA A 1 93 ? 24.869 5.962 -23.853 1.00 88.06 93 ALA A N 1
ATOM 736 C CA . ALA A 1 93 ? 26.304 6.202 -23.752 1.00 88.06 93 ALA A CA 1
ATOM 737 C C . ALA A 1 93 ? 27.048 4.867 -23.657 1.00 88.06 93 ALA A C 1
ATOM 739 O O . ALA A 1 93 ? 26.564 3.932 -23.020 1.00 88.06 93 ALA A O 1
ATOM 740 N N . GLU A 1 94 ? 28.221 4.781 -24.284 1.00 85.88 94 GLU A N 1
ATOM 741 C CA . GLU A 1 94 ? 29.088 3.599 -24.188 1.00 85.88 94 GLU A CA 1
ATOM 742 C C . GLU A 1 94 ? 29.762 3.506 -22.814 1.00 85.88 94 GLU A C 1
ATOM 744 O O . GLU A 1 94 ? 30.037 2.411 -22.324 1.00 85.88 94 GLU A O 1
ATOM 749 N N . ASP A 1 95 ? 30.042 4.658 -22.200 1.00 85.25 95 ASP A N 1
ATOM 750 C CA . ASP A 1 95 ? 30.675 4.759 -20.889 1.00 85.25 95 ASP A CA 1
ATOM 751 C C . ASP A 1 95 ? 30.203 6.030 -20.168 1.00 85.25 95 ASP A C 1
ATOM 753 O O . ASP A 1 95 ? 29.975 7.073 -20.792 1.00 85.25 95 ASP A O 1
ATOM 757 N N . VAL A 1 96 ? 30.080 5.949 -18.846 1.00 87.06 96 VAL A N 1
ATOM 758 C CA . VAL A 1 96 ? 29.699 7.068 -17.977 1.00 87.06 96 VAL A CA 1
ATOM 759 C C . VAL A 1 96 ? 30.764 7.209 -16.908 1.00 87.06 96 VAL A C 1
ATOM 761 O O . VAL A 1 96 ? 31.023 6.278 -16.144 1.00 87.06 96 VAL A O 1
ATOM 764 N N . LYS A 1 97 ? 31.395 8.383 -16.841 1.00 89.44 97 LYS A N 1
ATOM 765 C CA . LYS A 1 97 ? 32.399 8.682 -15.814 1.00 89.44 97 LYS A CA 1
ATOM 766 C C . LYS A 1 97 ? 32.012 9.914 -15.035 1.00 89.44 97 LYS A C 1
ATOM 768 O O . LYS A 1 97 ? 31.483 10.864 -15.595 1.00 89.44 97 LYS A O 1
ATOM 773 N N . TYR A 1 98 ? 32.370 9.917 -13.762 1.00 89.31 98 TYR A N 1
ATOM 774 C CA . TYR A 1 98 ? 32.206 11.083 -12.913 1.00 89.31 98 TYR A CA 1
ATOM 775 C C . TYR A 1 98 ? 33.452 11.961 -13.007 1.00 89.31 98 TYR A C 1
ATOM 777 O O . TYR A 1 98 ? 34.581 11.471 -12.882 1.00 89.31 98 TYR A O 1
ATOM 785 N N . ILE A 1 99 ? 33.240 13.248 -13.258 1.00 90.81 99 ILE A N 1
ATOM 786 C CA . ILE A 1 99 ? 34.273 14.282 -13.253 1.00 90.81 99 ILE A CA 1
ATOM 787 C C . ILE A 1 99 ? 34.012 15.292 -12.134 1.00 90.81 99 ILE A C 1
ATOM 789 O O . ILE A 1 99 ? 32.862 15.562 -11.791 1.00 90.81 99 ILE A O 1
ATOM 793 N N . ASP A 1 100 ? 35.073 15.865 -11.565 1.00 90.12 100 ASP A N 1
ATOM 794 C CA . ASP A 1 100 ? 34.947 17.014 -10.665 1.00 90.12 100 ASP A CA 1
ATOM 795 C C . ASP A 1 100 ? 34.580 18.235 -11.515 1.00 90.12 100 ASP A C 1
ATOM 797 O O . ASP A 1 100 ? 35.370 18.694 -12.341 1.00 90.12 100 ASP A O 1
ATOM 801 N N . SER A 1 101 ? 33.380 18.772 -11.320 1.00 86.56 101 SER A N 1
ATOM 802 C CA . SER A 1 101 ? 32.845 19.908 -12.085 1.00 86.56 101 SER A CA 1
ATOM 803 C C . SER A 1 101 ? 33.715 21.173 -12.034 1.00 86.56 101 SER A C 1
ATOM 805 O O . SER A 1 101 ? 33.606 22.031 -12.913 1.00 86.56 101 SER A O 1
ATOM 807 N N . ARG A 1 102 ? 34.612 21.311 -11.047 1.00 89.81 102 ARG A N 1
ATOM 808 C CA . ARG A 1 102 ? 35.528 22.461 -10.933 1.00 89.81 102 ARG A CA 1
ATOM 809 C C . ARG A 1 102 ? 36.775 22.304 -11.791 1.00 89.81 102 ARG A C 1
ATOM 811 O O . ARG A 1 102 ? 37.302 23.304 -12.278 1.00 89.81 102 ARG A O 1
ATOM 818 N N . THR A 1 103 ? 37.291 21.082 -11.913 1.00 88.69 103 THR A N 1
ATOM 819 C CA . THR A 1 103 ? 38.585 20.803 -12.564 1.00 88.69 103 THR A CA 1
ATOM 820 C C . THR A 1 103 ? 38.428 20.120 -13.920 1.00 88.69 103 THR A C 1
ATOM 822 O O . THR A 1 103 ? 39.300 20.255 -14.776 1.00 88.69 103 THR A O 1
ATOM 825 N N . GLY A 1 104 ? 37.316 19.418 -14.139 1.00 84.81 104 GLY A N 1
ATOM 826 C CA . GLY A 1 104 ? 37.048 18.590 -15.312 1.00 84.81 104 GLY A CA 1
ATOM 827 C C . GLY A 1 104 ? 37.816 17.263 -15.338 1.00 84.81 104 GLY A C 1
ATOM 828 O O . GLY A 1 104 ? 37.753 16.555 -16.346 1.00 84.81 104 GLY A O 1
ATOM 829 N N . GLU A 1 105 ? 38.550 16.931 -14.272 1.00 90.56 105 GLU A N 1
ATOM 830 C CA . GLU A 1 105 ? 39.283 15.667 -14.125 1.00 90.56 105 GLU A CA 1
ATOM 831 C C . GLU A 1 105 ? 38.388 14.564 -13.543 1.00 90.56 105 GLU A C 1
ATOM 833 O O . GLU A 1 105 ? 37.357 14.852 -12.943 1.00 90.56 105 GLU A O 1
ATOM 838 N N . LEU A 1 106 ? 38.773 13.294 -13.721 1.00 91.31 106 LEU A N 1
ATOM 839 C CA . LEU A 1 106 ? 38.029 12.156 -13.169 1.00 91.31 106 LEU A CA 1
ATOM 840 C C . LEU A 1 106 ? 37.994 12.212 -11.639 1.00 91.31 106 LEU A C 1
ATOM 842 O O . LEU A 1 106 ? 39.025 12.444 -11.006 1.00 91.31 106 LEU A O 1
ATOM 846 N N . CYS A 1 107 ? 36.823 11.947 -11.062 1.00 90.06 107 CYS A N 1
ATOM 847 C CA . CYS A 1 107 ? 36.654 11.909 -9.616 1.00 90.06 107 CYS A CA 1
ATOM 848 C C . CYS A 1 107 ? 37.527 10.823 -8.975 1.00 90.06 107 CYS A C 1
ATOM 850 O O . CYS A 1 107 ? 37.667 9.710 -9.487 1.00 90.06 107 CYS A O 1
ATOM 852 N N . THR A 1 108 ? 38.075 11.155 -7.813 1.00 88.88 108 THR A N 1
ATOM 853 C CA . THR A 1 108 ? 38.756 10.242 -6.886 1.00 88.88 108 THR A CA 1
ATOM 854 C C . THR A 1 108 ? 37.930 10.080 -5.607 1.00 88.88 108 THR A C 1
ATOM 856 O O . THR A 1 108 ? 36.966 10.814 -5.402 1.00 88.88 108 THR A O 1
ATOM 859 N N . GLU A 1 109 ? 38.325 9.164 -4.713 1.00 87.12 109 GLU A N 1
ATOM 860 C CA . GLU A 1 109 ? 37.664 8.964 -3.406 1.00 87.12 109 GLU A CA 1
ATOM 861 C C . GLU A 1 109 ? 37.600 10.243 -2.545 1.00 87.12 109 GLU A C 1
ATOM 863 O O . GLU A 1 109 ? 36.725 10.368 -1.694 1.00 87.12 109 GLU A O 1
ATOM 868 N N . ASP A 1 110 ? 38.487 11.213 -2.794 1.00 90.06 110 ASP A N 1
ATOM 869 C CA . ASP A 1 110 ? 38.538 12.495 -2.081 1.00 90.06 110 ASP A CA 1
ATOM 870 C C . ASP A 1 110 ? 37.660 13.593 -2.718 1.00 90.06 110 ASP A C 1
ATOM 872 O O . ASP A 1 110 ? 37.618 14.722 -2.219 1.00 90.06 110 ASP A O 1
ATOM 876 N N . THR A 1 111 ? 36.994 13.315 -3.845 1.00 87.06 111 THR A N 1
ATOM 877 C CA . THR A 1 111 ? 36.173 14.320 -4.539 1.00 87.06 111 THR A CA 1
ATOM 878 C C . THR A 1 111 ? 34.864 14.548 -3.778 1.00 87.06 111 THR A C 1
ATOM 880 O O . THR A 1 111 ? 34.110 13.595 -3.590 1.00 87.06 111 THR A O 1
ATOM 883 N N . PRO A 1 112 ? 34.552 15.786 -3.343 1.00 88.62 112 PRO A N 1
ATOM 884 C CA . PRO A 1 112 ? 33.308 16.055 -2.626 1.00 88.62 112 PRO A CA 1
ATOM 885 C C . PRO A 1 112 ? 32.074 15.806 -3.501 1.00 88.62 112 PRO A C 1
ATOM 887 O O . PRO A 1 112 ? 32.052 16.243 -4.651 1.00 88.62 112 PRO A O 1
ATOM 890 N N . GLU A 1 113 ? 31.032 15.197 -2.920 1.00 85.44 113 GLU A N 1
ATOM 891 C CA . GLU A 1 113 ? 29.768 14.849 -3.599 1.00 85.44 113 GLU A CA 1
ATOM 892 C C . GLU A 1 113 ? 29.135 16.006 -4.376 1.00 85.44 113 GLU A C 1
ATOM 894 O O . GLU A 1 113 ? 28.666 15.818 -5.494 1.00 85.44 113 GLU A O 1
ATOM 899 N N . GLU A 1 114 ? 29.202 17.224 -3.835 1.00 85.56 114 GLU A N 1
ATOM 900 C CA . GLU A 1 114 ? 28.640 18.430 -4.457 1.00 85.56 114 GLU A CA 1
ATOM 901 C C . GLU A 1 114 ? 29.282 18.814 -5.801 1.00 85.56 114 GLU A C 1
ATOM 903 O O . GLU A 1 114 ? 28.706 19.615 -6.538 1.00 85.56 114 GLU A O 1
ATOM 908 N N . TYR A 1 115 ? 30.457 18.264 -6.125 1.00 84.94 115 TYR A N 1
ATOM 909 C CA . TYR A 1 115 ? 31.142 18.515 -7.393 1.00 84.94 115 TYR A CA 1
ATOM 910 C C . TYR A 1 115 ? 31.148 17.316 -8.338 1.00 84.94 115 TYR A C 1
ATOM 912 O O . TYR A 1 115 ? 31.698 17.466 -9.430 1.00 84.94 115 TYR A O 1
ATOM 920 N N . LEU A 1 116 ? 30.562 16.168 -7.971 1.00 85.62 116 LEU A N 1
ATOM 921 C CA . LEU A 1 116 ? 30.438 15.045 -8.899 1.00 85.62 116 LEU A CA 1
ATOM 922 C C . LEU A 1 116 ? 29.498 15.425 -10.044 1.00 85.62 116 LEU A C 1
ATOM 924 O O . LEU A 1 116 ? 28.336 15.763 -9.832 1.00 85.62 116 LEU A O 1
ATOM 928 N N . GLN A 1 117 ? 30.008 15.339 -11.266 1.00 84.19 117 GLN A N 1
ATOM 929 C CA . GLN A 1 117 ? 29.229 15.532 -12.477 1.00 84.19 117 GLN A CA 1
ATOM 930 C C . GLN A 1 117 ? 29.394 14.323 -13.392 1.00 84.19 117 GLN A C 1
ATOM 932 O O . GLN A 1 117 ? 30.515 13.910 -13.696 1.00 84.19 117 GLN A O 1
ATOM 937 N N . GLU A 1 118 ? 28.278 13.770 -13.852 1.00 85.88 118 GLU A N 1
ATOM 938 C CA . GLU A 1 118 ? 28.281 12.709 -14.852 1.00 85.88 118 GLU A CA 1
ATOM 939 C C . GLU A 1 118 ? 28.736 13.247 -16.207 1.00 85.88 118 GLU A C 1
ATOM 941 O O . GLU A 1 118 ? 28.295 14.296 -16.680 1.00 85.88 118 GLU A O 1
ATOM 946 N N . LYS A 1 119 ? 29.640 12.513 -16.848 1.00 85.50 119 LYS A N 1
ATOM 947 C CA . LYS A 1 119 ? 30.092 12.770 -18.206 1.00 85.50 119 LYS A CA 1
ATOM 948 C C . LYS A 1 119 ? 29.921 11.514 -19.035 1.00 85.50 119 LYS A C 1
ATOM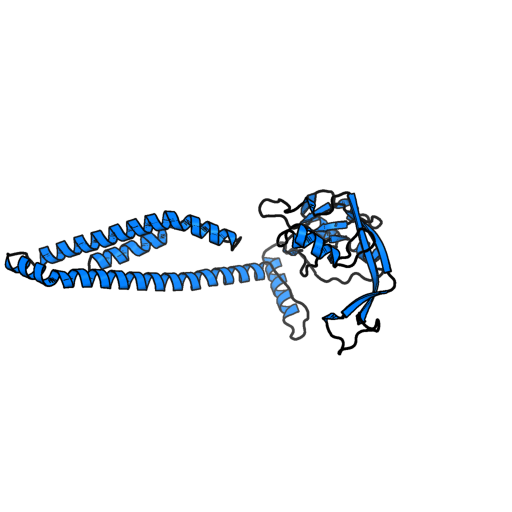 950 O O . LYS A 1 119 ? 30.565 10.492 -18.786 1.00 85.50 119 LYS A O 1
ATOM 955 N N . LEU A 1 120 ? 29.064 11.632 -20.038 1.00 86.19 120 LEU A N 1
ATOM 956 C CA . LEU A 1 120 ? 28.782 10.580 -20.996 1.00 86.19 120 LEU A CA 1
ATOM 957 C C . LEU A 1 120 ? 29.870 10.556 -22.082 1.00 86.19 120 LEU A C 1
ATOM 959 O O . LEU A 1 120 ? 30.360 11.594 -22.536 1.00 86.19 120 LEU A O 1
ATOM 963 N N . TYR A 1 121 ? 30.270 9.358 -22.495 1.00 86.94 121 TYR A N 1
ATOM 964 C CA . TYR A 1 121 ? 31.208 9.125 -23.590 1.00 86.94 121 TYR A CA 1
ATOM 965 C C . TYR A 1 121 ? 30.555 8.221 -24.637 1.00 86.94 121 TYR A C 1
ATOM 967 O O . TYR A 1 121 ? 29.848 7.275 -24.299 1.00 86.94 121 TYR A O 1
ATOM 975 N N . GLY A 1 122 ? 30.804 8.509 -25.919 1.00 87.44 122 GLY A N 1
ATOM 976 C CA . GLY A 1 122 ? 30.195 7.746 -27.014 1.00 87.44 122 GLY A CA 1
ATOM 977 C C . GLY A 1 122 ? 28.676 7.924 -27.083 1.00 87.44 122 GLY A C 1
ATOM 978 O O . GLY A 1 122 ? 27.952 6.961 -27.299 1.00 87.44 122 GLY A O 1
ATOM 979 N N . GLU A 1 123 ? 28.190 9.145 -26.843 1.00 88.50 123 GLU A N 1
ATOM 980 C CA . GLU A 1 123 ? 26.758 9.436 -26.810 1.00 88.50 123 GLU A CA 1
ATOM 981 C C . GLU A 1 123 ? 26.072 9.208 -28.159 1.00 88.50 123 GLU A C 1
ATOM 983 O O . GLU A 1 123 ? 26.551 9.643 -29.214 1.00 88.50 123 GLU A O 1
ATOM 988 N N . ARG A 1 124 ? 24.894 8.592 -28.104 1.00 90.00 124 ARG A N 1
ATOM 989 C CA . ARG A 1 124 ? 23.996 8.407 -29.235 1.00 90.00 124 ARG A CA 1
ATOM 990 C C . ARG A 1 124 ? 22.563 8.656 -28.801 1.00 90.00 124 ARG A C 1
ATOM 992 O O . ARG A 1 124 ? 22.029 7.954 -27.946 1.00 90.00 124 ARG A O 1
ATOM 999 N N . ASP A 1 125 ? 21.927 9.607 -29.465 1.00 91.19 125 ASP A N 1
ATOM 1000 C CA . ASP A 1 125 ? 20.514 9.889 -29.261 1.00 91.19 125 ASP A CA 1
ATOM 1001 C C . ASP A 1 125 ? 19.650 8.934 -30.090 1.00 91.19 125 ASP A C 1
ATOM 1003 O O . ASP A 1 125 ? 19.874 8.739 -31.289 1.00 91.19 125 ASP A O 1
ATOM 1007 N N . VAL A 1 126 ? 18.647 8.350 -29.440 1.00 92.44 126 VAL A N 1
ATOM 1008 C CA . VAL A 1 126 ? 17.602 7.543 -30.070 1.00 92.44 126 VAL A CA 1
ATOM 1009 C C . VAL A 1 126 ? 16.261 8.214 -29.810 1.00 92.44 126 VAL A C 1
ATOM 1011 O O . VAL A 1 126 ? 15.907 8.518 -28.670 1.00 92.44 126 VAL A O 1
ATOM 1014 N N . GLU A 1 127 ? 15.520 8.473 -30.883 1.00 94.12 127 GLU A N 1
ATOM 1015 C CA . GLU A 1 127 ? 14.172 9.028 -30.810 1.00 94.12 127 GLU A CA 1
ATOM 1016 C C . GLU A 1 127 ? 13.136 7.906 -30.790 1.00 94.12 127 GLU A C 1
ATOM 1018 O O . GLU A 1 127 ? 13.115 7.051 -31.681 1.00 94.12 127 GLU A O 1
ATOM 1023 N N . TYR A 1 128 ? 12.265 7.954 -29.787 1.00 95.50 128 TYR A N 1
ATOM 1024 C CA . TYR A 1 128 ? 11.133 7.064 -29.586 1.00 95.50 128 TYR A CA 1
ATOM 1025 C C . TYR A 1 128 ? 9.823 7.821 -29.742 1.00 95.50 128 TYR A C 1
ATOM 1027 O O . TYR A 1 128 ? 9.686 8.955 -29.282 1.00 95.50 128 TYR A O 1
ATOM 1035 N N . THR A 1 129 ? 8.838 7.169 -30.345 1.00 96.94 129 THR A N 1
ATOM 1036 C CA . THR A 1 129 ? 7.455 7.641 -30.387 1.00 96.94 129 THR A CA 1
ATOM 1037 C C . THR A 1 129 ? 6.695 7.047 -29.213 1.00 96.94 129 THR A C 1
ATOM 1039 O O . THR A 1 129 ? 6.684 5.828 -29.028 1.00 96.94 129 THR A O 1
ATOM 1042 N N . VAL A 1 130 ? 6.038 7.900 -28.431 1.00 97.31 130 VAL A N 1
ATOM 1043 C CA . VAL A 1 130 ? 5.167 7.473 -27.336 1.00 97.31 130 VAL A CA 1
ATOM 1044 C C . VAL A 1 130 ? 3.957 6.766 -27.933 1.00 97.31 130 VAL A C 1
ATOM 1046 O O . VAL A 1 130 ? 3.123 7.403 -28.576 1.00 97.31 130 VAL A O 1
ATOM 1049 N N . CYS A 1 131 ? 3.857 5.453 -27.757 1.00 97.50 131 CYS A N 1
ATOM 1050 C CA . CYS A 1 131 ? 2.766 4.663 -28.330 1.00 97.50 131 CYS A CA 1
ATOM 1051 C C . CYS A 1 131 ? 1.585 4.505 -27.364 1.00 97.50 131 CYS A C 1
ATOM 1053 O O . CYS A 1 131 ? 0.442 4.405 -27.810 1.00 97.50 131 CYS A O 1
ATOM 1055 N N . ALA A 1 132 ? 1.846 4.534 -26.054 1.00 97.56 132 ALA A N 1
ATOM 1056 C CA . ALA A 1 132 ? 0.827 4.378 -25.025 1.00 97.56 132 ALA A CA 1
ATOM 1057 C C . ALA A 1 132 ? 1.220 5.023 -23.688 1.00 97.56 132 ALA A C 1
ATOM 1059 O O . ALA A 1 132 ? 2.402 5.195 -23.380 1.00 97.56 132 ALA A O 1
ATOM 1060 N N . LEU A 1 133 ? 0.206 5.319 -22.877 1.00 96.75 133 LEU A N 1
ATOM 1061 C CA . LEU A 1 133 ? 0.315 5.533 -21.436 1.00 96.75 133 LEU A CA 1
ATOM 1062 C C . LEU A 1 133 ? -0.171 4.262 -20.737 1.00 96.75 133 LEU A C 1
ATOM 1064 O O . LEU A 1 133 ? -1.304 3.830 -20.966 1.00 96.75 133 LEU A O 1
ATOM 1068 N N . VAL A 1 134 ? 0.677 3.653 -19.912 1.00 95.56 134 VAL A N 1
ATOM 1069 C CA . VAL A 1 134 ? 0.415 2.343 -19.302 1.00 95.56 134 VAL A CA 1
ATOM 1070 C C . VAL A 1 134 ? 0.610 2.378 -17.797 1.00 95.56 134 VAL A C 1
ATOM 1072 O O . VAL A 1 134 ? 1.572 2.950 -17.297 1.00 95.56 134 VAL A O 1
ATOM 1075 N N . GLU A 1 135 ? -0.282 1.731 -17.065 1.00 93.50 135 GLU A N 1
ATOM 1076 C CA . GLU A 1 135 ? -0.108 1.465 -15.645 1.00 93.50 135 GLU A CA 1
ATOM 1077 C C . GLU A 1 135 ? 0.473 0.060 -15.462 1.00 93.50 135 GLU A C 1
ATOM 1079 O O . GLU A 1 135 ? -0.037 -0.928 -16.007 1.00 93.50 135 GLU A O 1
ATOM 1084 N N . LEU A 1 136 ? 1.576 -0.021 -14.714 1.00 92.12 136 LEU A N 1
ATOM 1085 C CA . LEU A 1 136 ? 2.190 -1.292 -14.352 1.00 92.12 136 LEU A CA 1
ATOM 1086 C C . LEU A 1 136 ? 1.501 -1.828 -13.092 1.00 92.12 136 LEU A C 1
ATOM 1088 O O . LEU A 1 136 ? 1.385 -1.095 -12.106 1.00 92.12 136 LEU A O 1
ATOM 1092 N N . PRO A 1 137 ? 1.101 -3.113 -13.063 1.00 89.31 137 PRO A N 1
ATOM 1093 C CA . PRO A 1 137 ? 0.660 -3.749 -11.830 1.00 89.31 137 PRO A CA 1
ATOM 1094 C C . PRO A 1 137 ? 1.714 -3.603 -10.731 1.00 89.31 137 PRO A C 1
ATOM 1096 O O . PRO A 1 137 ? 2.909 -3.654 -11.008 1.00 89.31 137 PRO A O 1
ATOM 1099 N N . TYR A 1 138 ? 1.290 -3.515 -9.469 1.00 83.62 138 TYR A N 1
ATOM 1100 C CA . TYR A 1 138 ? 2.204 -3.348 -8.330 1.00 83.62 138 TYR A CA 1
ATOM 1101 C C . TYR A 1 138 ? 3.340 -4.390 -8.289 1.00 83.62 138 TYR A C 1
ATOM 1103 O O . TYR A 1 138 ? 4.482 -4.065 -7.984 1.00 83.62 138 TYR A O 1
ATOM 1111 N N . SER A 1 139 ? 3.066 -5.641 -8.673 1.00 84.12 139 SER A N 1
ATOM 1112 C CA . SER A 1 139 ? 4.083 -6.700 -8.755 1.00 84.12 139 SER A CA 1
ATOM 1113 C C . SER A 1 139 ? 5.170 -6.440 -9.804 1.00 84.12 139 SER A C 1
ATOM 1115 O O . SER A 1 139 ? 6.264 -6.983 -9.690 1.00 84.12 139 SER A O 1
ATOM 1117 N N . MET A 1 140 ? 4.865 -5.629 -10.817 1.00 87.12 140 MET A N 1
ATOM 1118 C CA . MET A 1 140 ? 5.747 -5.233 -11.916 1.00 87.12 140 MET A CA 1
ATOM 1119 C C . MET A 1 140 ? 6.248 -3.791 -11.778 1.00 87.12 140 MET A C 1
ATOM 1121 O O . MET A 1 140 ? 6.978 -3.330 -12.646 1.00 87.12 140 MET A O 1
ATOM 1125 N N . SER A 1 141 ? 5.833 -3.060 -10.738 1.00 81.62 141 SER A N 1
ATOM 1126 C CA . SER A 1 141 ? 6.165 -1.641 -10.606 1.00 81.62 141 SER A CA 1
ATOM 1127 C C . SER A 1 141 ? 7.661 -1.416 -10.391 1.00 81.62 141 SER A C 1
ATOM 1129 O O . SER A 1 141 ? 8.365 -2.269 -9.836 1.00 81.62 141 SER A O 1
ATOM 1131 N N . TYR A 1 142 ? 8.121 -0.231 -10.786 1.00 80.75 142 TYR A N 1
ATOM 1132 C CA . TYR A 1 142 ? 9.499 0.207 -10.625 1.00 80.75 142 TYR A CA 1
ATOM 1133 C C . TYR A 1 142 ? 9.940 0.119 -9.163 1.00 80.75 142 TYR A C 1
ATOM 1135 O O . TYR A 1 142 ? 9.311 0.660 -8.253 1.00 80.75 142 TYR A O 1
ATOM 1143 N N . ARG A 1 143 ? 11.069 -0.554 -8.932 1.00 73.12 143 ARG A N 1
ATOM 1144 C CA . ARG A 1 143 ? 11.691 -0.652 -7.597 1.00 73.12 143 ARG A CA 1
ATOM 1145 C C . ARG A 1 143 ? 12.463 0.604 -7.219 1.00 73.12 143 ARG A C 1
ATOM 1147 O O . ARG A 1 143 ? 12.633 0.899 -6.039 1.00 73.12 143 ARG A O 1
ATOM 1154 N N . TYR A 1 144 ? 12.928 1.322 -8.231 1.00 68.69 144 TYR A N 1
ATOM 1155 C CA . TYR A 1 144 ? 13.658 2.569 -8.106 1.00 68.69 144 TYR A CA 1
ATOM 1156 C C . TYR A 1 144 ? 13.055 3.544 -9.109 1.00 68.69 144 TYR A C 1
ATOM 1158 O O . TYR A 1 144 ? 13.077 3.268 -10.306 1.00 68.69 144 TYR A O 1
ATOM 1166 N N . GLY A 1 145 ? 12.516 4.653 -8.613 1.00 68.88 145 GLY A N 1
ATOM 1167 C CA . GLY A 1 145 ? 12.046 5.753 -9.448 1.00 68.88 145 GLY A CA 1
ATOM 1168 C C . GLY A 1 145 ? 13.158 6.768 -9.698 1.00 68.88 145 GLY A C 1
ATOM 1169 O O . GLY A 1 145 ? 14.096 6.886 -8.905 1.00 68.88 145 GLY A O 1
ATOM 1170 N N . GLY A 1 146 ? 13.043 7.491 -10.807 1.00 69.81 146 GLY A N 1
ATOM 1171 C CA . GLY A 1 146 ? 13.877 8.647 -11.136 1.00 69.81 146 GLY A CA 1
ATOM 1172 C C . GLY A 1 146 ? 13.062 9.940 -11.155 1.00 69.81 146 GLY A C 1
ATOM 1173 O O . GLY A 1 146 ? 11.855 9.933 -10.917 1.00 69.81 146 GLY A O 1
ATOM 1174 N N . ILE A 1 147 ? 13.717 11.061 -11.456 1.00 73.56 147 ILE A N 1
ATOM 1175 C CA . ILE A 1 147 ? 13.037 12.338 -11.701 1.00 73.56 147 ILE A CA 1
ATOM 1176 C C . ILE A 1 147 ? 12.821 12.453 -13.207 1.00 73.56 147 ILE A C 1
ATOM 1178 O O . ILE A 1 147 ? 13.752 12.723 -13.965 1.00 73.56 147 ILE A O 1
ATOM 1182 N N . GLY A 1 148 ? 11.589 12.270 -13.671 1.00 79.88 148 GLY A N 1
ATOM 1183 C CA . GLY A 1 148 ? 11.350 12.114 -15.099 1.00 79.88 148 GLY A CA 1
ATOM 1184 C C . GLY A 1 148 ? 10.136 11.258 -15.408 1.00 79.88 148 GLY A C 1
ATOM 1185 O O . GLY A 1 148 ? 9.258 11.063 -14.575 1.00 79.88 148 GLY A O 1
ATOM 1186 N N . TYR A 1 149 ? 10.063 10.794 -16.650 1.00 85.12 149 TYR A N 1
ATOM 1187 C CA . TYR A 1 149 ? 9.035 9.845 -17.058 1.00 85.12 149 TYR A CA 1
ATOM 1188 C C . TYR A 1 149 ? 9.587 8.431 -16.915 1.00 85.12 149 TYR A C 1
ATOM 1190 O O . TYR A 1 149 ? 10.576 8.069 -17.550 1.00 85.12 149 TYR A O 1
ATOM 1198 N N . GLU A 1 150 ? 8.952 7.614 -16.096 1.00 89.62 150 GLU A N 1
ATOM 1199 C CA . GLU A 1 150 ? 9.200 6.179 -16.159 1.00 89.62 150 GLU A CA 1
ATOM 1200 C C . GLU A 1 150 ? 8.657 5.658 -17.493 1.00 89.62 150 GLU A C 1
ATOM 1202 O O . GLU A 1 150 ? 7.598 6.092 -17.958 1.00 89.62 150 GLU A O 1
ATOM 1207 N N . ALA A 1 151 ? 9.401 4.783 -18.160 1.00 92.19 151 ALA A N 1
ATOM 1208 C CA . ALA A 1 151 ? 9.046 4.335 -19.497 1.00 92.19 151 ALA A CA 1
ATOM 1209 C C . ALA A 1 151 ? 9.417 2.871 -19.720 1.00 92.19 151 ALA A C 1
ATOM 1211 O O . ALA A 1 151 ? 10.480 2.417 -19.308 1.00 92.19 151 ALA A O 1
ATOM 1212 N N . VAL A 1 152 ? 8.545 2.137 -20.403 1.00 93.75 152 VAL A N 1
ATOM 1213 C CA . VAL A 1 152 ? 8.758 0.727 -20.733 1.00 93.75 152 VAL A CA 1
ATOM 1214 C C . VAL A 1 152 ? 8.928 0.534 -22.235 1.00 93.75 152 VAL A C 1
ATOM 1216 O O . VAL A 1 152 ? 8.278 1.204 -23.041 1.00 93.75 152 VAL A O 1
ATOM 1219 N N . LEU A 1 153 ? 9.794 -0.404 -22.609 1.00 94.19 153 LEU A N 1
ATOM 1220 C CA . LEU A 1 153 ? 10.009 -0.873 -23.984 1.00 94.19 153 LEU A CA 1
ATOM 1221 C C . LEU A 1 153 ? 10.267 -2.388 -24.002 1.00 94.19 153 LEU A C 1
ATOM 1223 O O . LEU A 1 153 ? 10.372 -3.015 -22.947 1.00 94.19 153 LEU A O 1
ATOM 1227 N N . SER A 1 154 ? 10.334 -2.998 -25.186 1.00 93.94 154 SER A N 1
ATOM 1228 C CA . SER A 1 154 ? 10.636 -4.429 -25.303 1.00 93.94 154 SER A CA 1
ATOM 1229 C C . SER A 1 154 ? 12.114 -4.719 -25.035 1.00 93.94 154 SER A C 1
ATOM 1231 O O . SER A 1 154 ? 12.992 -3.889 -25.290 1.00 93.94 154 SER A O 1
ATOM 1233 N N . VAL A 1 155 ? 12.414 -5.930 -24.561 1.00 91.94 155 VAL A N 1
ATOM 1234 C CA . VAL A 1 155 ? 13.803 -6.406 -24.424 1.00 91.94 155 VAL A CA 1
ATOM 1235 C C . VAL A 1 155 ? 14.559 -6.338 -25.755 1.00 91.94 155 VAL A C 1
ATOM 1237 O O . VAL A 1 155 ? 15.727 -5.950 -25.759 1.00 91.94 155 VAL A O 1
ATOM 1240 N N . ASP A 1 156 ? 13.897 -6.629 -26.877 1.00 91.00 156 ASP A N 1
ATOM 1241 C CA . ASP A 1 156 ? 14.499 -6.560 -28.213 1.00 91.00 156 ASP A CA 1
ATOM 1242 C C . ASP A 1 156 ? 14.967 -5.133 -28.548 1.00 91.00 156 ASP A C 1
ATOM 1244 O O . ASP A 1 156 ? 16.123 -4.926 -28.933 1.00 91.00 156 ASP A O 1
ATOM 1248 N N . THR A 1 157 ? 14.108 -4.131 -28.324 1.00 92.62 157 THR A N 1
ATOM 1249 C CA . THR A 1 157 ? 14.445 -2.711 -28.509 1.00 92.62 157 THR A CA 1
ATOM 1250 C C . THR A 1 157 ? 15.572 -2.286 -27.563 1.00 92.62 157 THR A C 1
ATOM 1252 O O . THR A 1 157 ? 16.532 -1.646 -27.992 1.00 92.62 157 THR A O 1
ATOM 1255 N N . ALA A 1 158 ? 15.519 -2.701 -26.292 1.00 90.44 158 ALA A N 1
ATOM 1256 C CA . ALA A 1 158 ? 16.541 -2.374 -25.297 1.00 90.44 158 ALA A CA 1
ATOM 1257 C C . ALA A 1 158 ? 17.929 -2.894 -25.690 1.00 90.44 158 ALA A C 1
ATOM 1259 O O . ALA A 1 158 ? 18.921 -2.169 -25.597 1.00 90.44 158 ALA A O 1
ATOM 1260 N N . GLN A 1 159 ? 18.009 -4.154 -26.127 1.00 90.06 159 GLN A N 1
ATOM 1261 C CA . GLN A 1 159 ? 19.259 -4.793 -26.542 1.00 90.06 159 GLN A CA 1
ATOM 1262 C C . GLN A 1 159 ? 19.821 -4.140 -27.804 1.00 90.06 159 GLN A C 1
ATOM 1264 O O . GLN A 1 159 ? 21.012 -3.830 -27.867 1.00 90.06 159 GLN A O 1
ATOM 1269 N N . ARG A 1 160 ? 18.957 -3.881 -28.791 1.00 90.50 160 ARG A N 1
ATOM 1270 C CA . ARG A 1 160 ? 19.331 -3.197 -30.032 1.00 90.50 160 ARG A CA 1
ATOM 1271 C C . ARG A 1 160 ? 19.904 -1.809 -29.755 1.00 90.50 160 ARG A C 1
ATOM 1273 O O . ARG A 1 160 ? 20.935 -1.453 -30.327 1.00 90.50 160 ARG A O 1
ATOM 1280 N N . ASP A 1 161 ? 19.254 -1.034 -28.887 1.00 89.56 161 ASP A N 1
ATOM 1281 C CA . ASP A 1 161 ? 19.584 0.381 -28.717 1.00 89.56 161 ASP A CA 1
ATOM 1282 C C . ASP A 1 161 ? 20.678 0.646 -27.681 1.00 89.56 161 ASP A C 1
ATOM 1284 O O . ASP A 1 161 ? 21.470 1.576 -27.860 1.00 89.56 161 ASP A O 1
ATOM 1288 N N . SER A 1 162 ? 20.803 -0.206 -26.663 1.00 86.00 162 SER A N 1
ATOM 1289 C CA . SER A 1 162 ? 21.936 -0.153 -25.731 1.00 86.00 162 SER A CA 1
ATOM 1290 C C . SER A 1 162 ? 23.236 -0.697 -26.326 1.00 86.00 162 SER A C 1
ATOM 1292 O O . SER A 1 162 ? 24.311 -0.371 -25.831 1.00 86.00 162 SER A O 1
ATOM 1294 N N . GLY A 1 163 ? 23.166 -1.544 -27.361 1.00 82.88 163 GLY A N 1
ATOM 1295 C CA . GLY A 1 163 ? 24.335 -2.230 -27.922 1.00 82.88 163 GLY A CA 1
ATOM 1296 C C . GLY A 1 163 ? 24.958 -3.278 -26.986 1.00 82.88 163 GLY A C 1
ATOM 1297 O O . GLY A 1 163 ? 25.991 -3.860 -27.322 1.00 82.88 163 GLY A O 1
ATOM 1298 N N . GLY A 1 164 ? 24.340 -3.527 -25.827 1.00 80.62 164 GLY A N 1
ATOM 1299 C CA . GLY A 1 164 ? 24.783 -4.465 -24.802 1.00 80.62 164 GLY A CA 1
ATOM 1300 C C . GLY A 1 164 ? 23.751 -5.557 -24.518 1.00 80.62 164 GLY A C 1
ATOM 1301 O O . GLY A 1 164 ? 22.627 -5.546 -25.016 1.00 80.62 164 GLY A O 1
ATOM 1302 N N . ALA A 1 165 ? 24.140 -6.532 -23.694 1.00 77.12 165 ALA A N 1
ATOM 1303 C CA . ALA A 1 165 ? 23.198 -7.533 -23.206 1.00 77.12 165 ALA A CA 1
ATOM 1304 C C . ALA A 1 165 ? 22.228 -6.889 -22.204 1.00 77.12 165 ALA A C 1
ATOM 1306 O O . ALA A 1 165 ? 22.666 -6.233 -21.259 1.00 77.12 165 ALA A O 1
ATOM 1307 N N . ALA A 1 166 ? 20.923 -7.122 -22.370 1.00 78.44 166 ALA A N 1
ATOM 1308 C CA . ALA A 1 166 ? 19.955 -6.788 -21.332 1.00 78.44 166 ALA A CA 1
ATOM 1309 C C . ALA A 1 166 ? 20.205 -7.696 -20.123 1.00 78.44 166 ALA A C 1
ATOM 1311 O O . ALA A 1 166 ? 20.153 -8.922 -20.240 1.00 78.44 166 ALA A O 1
ATOM 1312 N N . ILE A 1 167 ? 20.512 -7.097 -18.974 1.00 81.25 167 ILE A N 1
ATOM 1313 C CA . ILE A 1 167 ? 20.760 -7.825 -17.729 1.00 81.25 167 ILE A CA 1
ATOM 1314 C C . ILE A 1 167 ? 19.424 -7.938 -16.986 1.00 81.25 167 ILE A C 1
ATOM 1316 O O . ILE A 1 167 ? 18.868 -6.904 -16.608 1.00 81.25 167 ILE A O 1
ATOM 1320 N N . PRO A 1 168 ? 18.895 -9.155 -16.752 1.00 83.88 168 PRO A N 1
ATOM 1321 C CA . PRO A 1 168 ? 17.654 -9.320 -16.007 1.00 83.88 168 PRO A CA 1
ATOM 1322 C C . PRO A 1 168 ? 17.818 -8.808 -14.574 1.00 83.88 168 PRO A C 1
ATOM 1324 O O . PRO A 1 168 ? 18.643 -9.323 -13.819 1.00 83.88 168 PRO A O 1
ATOM 1327 N N . MET A 1 169 ? 17.027 -7.801 -14.200 1.00 83.12 169 MET A N 1
ATOM 1328 C CA . MET A 1 169 ? 16.980 -7.291 -12.824 1.00 83.12 169 MET A CA 1
ATOM 1329 C C . MET A 1 169 ? 15.944 -8.023 -11.965 1.00 83.12 169 MET A C 1
ATOM 1331 O O . MET A 1 169 ? 16.107 -8.114 -10.751 1.00 83.12 169 MET A O 1
ATOM 1335 N N . LEU A 1 170 ? 14.884 -8.545 -12.586 1.00 86.44 170 LEU A N 1
ATOM 1336 C CA . LEU A 1 170 ? 13.750 -9.161 -11.907 1.00 86.44 170 LEU A CA 1
ATOM 1337 C C . LEU A 1 170 ? 13.266 -10.378 -12.699 1.00 86.44 170 LEU A C 1
ATOM 1339 O O . LEU A 1 170 ? 13.231 -10.346 -13.927 1.00 86.44 170 LEU A O 1
ATOM 1343 N N . TYR A 1 171 ? 12.854 -11.423 -11.984 1.00 87.62 171 TYR A N 1
ATOM 1344 C CA . TYR A 1 171 ? 12.098 -12.539 -12.545 1.00 87.62 171 TYR A CA 1
ATOM 1345 C C . TYR A 1 171 ? 10.700 -12.545 -11.939 1.00 87.62 171 TYR A C 1
ATOM 1347 O O . TYR A 1 171 ? 10.542 -12.459 -10.722 1.00 87.62 171 TYR A O 1
ATOM 1355 N N . LEU A 1 172 ? 9.699 -12.660 -12.804 1.00 87.50 172 LEU A N 1
ATOM 1356 C CA . LEU A 1 172 ? 8.286 -12.670 -12.452 1.00 87.50 172 LEU A CA 1
ATOM 1357 C C . LEU A 1 172 ? 7.664 -13.955 -12.983 1.00 87.50 172 LEU A C 1
ATOM 1359 O O . LEU A 1 172 ? 7.921 -14.349 -14.119 1.00 87.50 172 LEU A O 1
ATOM 1363 N N . PHE A 1 173 ? 6.834 -14.597 -12.172 1.00 87.88 173 PHE A N 1
ATOM 1364 C CA . PHE A 1 173 ? 6.049 -15.741 -12.605 1.00 87.88 173 PHE A CA 1
ATOM 1365 C C . PHE A 1 173 ? 4.745 -15.812 -11.815 1.00 87.88 173 PHE A C 1
ATOM 1367 O O . PHE A 1 173 ? 4.696 -15.474 -10.632 1.00 87.88 173 PHE A O 1
ATOM 1374 N N . ASP A 1 174 ? 3.692 -16.262 -12.490 1.00 87.50 174 ASP A N 1
ATOM 1375 C CA . ASP A 1 174 ? 2.407 -16.536 -11.863 1.00 87.50 174 ASP A CA 1
ATOM 1376 C C . ASP A 1 174 ? 2.429 -17.949 -11.254 1.00 87.50 174 ASP A C 1
ATOM 1378 O O . ASP A 1 174 ? 2.864 -18.904 -11.898 1.00 87.50 174 ASP A O 1
ATOM 1382 N N . ALA A 1 175 ? 1.924 -18.093 -10.027 1.00 90.19 175 ALA A N 1
ATOM 1383 C CA . ALA A 1 175 ? 1.561 -19.392 -9.460 1.00 90.19 175 ALA A CA 1
ATOM 1384 C C . ALA A 1 175 ? 0.094 -19.685 -9.808 1.00 90.19 175 ALA A C 1
ATOM 1386 O O . ALA A 1 175 ? -0.775 -18.844 -9.548 1.00 90.19 175 ALA A O 1
ATOM 1387 N N . ALA A 1 176 ? -0.194 -20.839 -10.419 1.00 90.50 176 ALA A N 1
ATOM 1388 C CA . ALA A 1 176 ? -1.533 -21.122 -10.938 1.00 90.50 176 ALA A CA 1
ATOM 1389 C C . ALA A 1 176 ? -2.551 -21.395 -9.818 1.00 90.50 176 ALA A C 1
ATOM 1391 O O . ALA A 1 176 ? -3.723 -21.030 -9.945 1.00 90.50 176 ALA A O 1
ATOM 1392 N N . ASP A 1 177 ? -2.105 -22.002 -8.716 1.00 93.00 177 ASP A N 1
ATOM 1393 C CA . ASP A 1 177 ? -2.927 -22.295 -7.546 1.00 93.00 177 ASP A CA 1
ATOM 1394 C C . ASP A 1 177 ? -2.145 -22.224 -6.216 1.00 93.00 177 ASP A C 1
ATOM 1396 O O . ASP A 1 177 ? -0.971 -21.859 -6.167 1.00 93.00 177 ASP A O 1
ATOM 1400 N N . GLU A 1 178 ? -2.827 -22.529 -5.105 1.00 90.44 178 GLU A N 1
ATOM 1401 C CA . GLU A 1 178 ? -2.238 -22.483 -3.757 1.00 90.44 178 GLU A CA 1
ATOM 1402 C C . GLU A 1 178 ? -1.157 -23.555 -3.526 1.00 90.44 178 GLU A C 1
ATOM 1404 O O . GLU A 1 178 ? -0.314 -23.383 -2.643 1.00 90.44 178 GLU A O 1
ATOM 1409 N N . VAL A 1 179 ? -1.171 -24.658 -4.285 1.00 93.69 179 VAL A N 1
ATOM 1410 C CA . VAL A 1 179 ? -0.147 -25.709 -4.198 1.00 93.69 179 VAL A CA 1
ATOM 1411 C C . VAL A 1 179 ? 1.134 -25.213 -4.858 1.00 93.69 179 VAL A C 1
ATOM 1413 O O . VAL A 1 179 ? 2.193 -25.277 -4.231 1.00 93.69 179 VAL A O 1
ATOM 1416 N N . ASP A 1 180 ? 1.019 -24.642 -6.058 1.00 93.69 180 ASP A N 1
ATOM 1417 C CA . ASP A 1 180 ? 2.138 -24.013 -6.764 1.00 93.69 180 ASP A CA 1
ATOM 1418 C C . ASP A 1 180 ? 2.711 -22.832 -5.963 1.00 93.69 180 ASP A C 1
ATOM 1420 O O . ASP A 1 180 ? 3.929 -22.681 -5.867 1.00 93.69 180 ASP A O 1
ATOM 1424 N N . GLU A 1 181 ? 1.853 -22.017 -5.333 1.00 92.62 181 GLU A N 1
ATOM 1425 C CA . GLU A 1 181 ? 2.279 -20.911 -4.459 1.00 92.62 181 GLU A CA 1
ATOM 1426 C C . GLU A 1 181 ? 3.121 -21.437 -3.285 1.00 92.62 181 GLU A C 1
ATOM 1428 O O . GLU A 1 181 ? 4.181 -20.886 -2.983 1.00 92.62 181 GLU A O 1
ATOM 1433 N N . ALA A 1 182 ? 2.696 -22.532 -2.647 1.00 92.62 182 ALA A N 1
ATOM 1434 C CA . ALA A 1 182 ? 3.425 -23.136 -1.534 1.00 92.62 182 ALA A CA 1
ATOM 1435 C C . ALA A 1 182 ? 4.756 -23.778 -1.967 1.00 92.62 182 ALA A C 1
ATOM 1437 O O . ALA A 1 182 ? 5.750 -23.680 -1.237 1.00 92.62 182 ALA A O 1
ATOM 1438 N N . GLU A 1 183 ? 4.799 -24.426 -3.134 1.00 93.62 183 GLU A N 1
ATOM 1439 C CA . GLU A 1 183 ? 6.033 -24.994 -3.687 1.00 93.62 183 GLU A CA 1
ATOM 1440 C C . GLU A 1 183 ? 7.034 -23.893 -4.059 1.00 93.62 183 GLU A C 1
ATOM 1442 O O . GLU A 1 183 ? 8.204 -23.967 -3.667 1.00 93.62 183 GLU A O 1
ATOM 1447 N N . ALA A 1 184 ? 6.567 -22.838 -4.733 1.00 92.88 184 ALA A N 1
ATOM 1448 C CA . ALA A 1 184 ? 7.370 -21.669 -5.072 1.00 92.88 184 ALA A CA 1
ATOM 1449 C C . ALA A 1 184 ? 7.934 -20.993 -3.817 1.00 92.88 184 ALA A C 1
ATOM 1451 O O . ALA A 1 184 ? 9.133 -20.727 -3.752 1.00 92.88 184 ALA A O 1
ATOM 1452 N N . GLU A 1 185 ? 7.113 -20.789 -2.785 1.00 92.88 185 GLU A N 1
ATOM 1453 C CA . GLU A 1 185 ? 7.546 -20.216 -1.506 1.00 92.88 185 GLU A CA 1
ATOM 1454 C C . GLU A 1 185 ? 8.637 -21.074 -0.847 1.00 92.88 185 GLU A C 1
ATOM 1456 O O . GLU A 1 185 ? 9.658 -20.568 -0.370 1.00 92.88 185 GLU A O 1
ATOM 1461 N N . GLN A 1 186 ? 8.472 -22.400 -0.851 1.00 92.19 186 GLN A N 1
ATOM 1462 C CA . GLN A 1 186 ? 9.469 -23.310 -0.293 1.00 92.19 186 GLN A CA 1
ATOM 1463 C C . GLN A 1 186 ? 10.779 -23.299 -1.097 1.00 92.19 186 GLN A C 1
ATOM 1465 O O . GLN A 1 186 ? 11.862 -23.421 -0.518 1.00 92.19 186 GLN A O 1
ATOM 1470 N N . TYR A 1 187 ? 10.698 -23.199 -2.421 1.00 91.81 187 TYR A N 1
ATOM 1471 C CA . TYR A 1 187 ? 11.865 -23.123 -3.292 1.00 91.81 187 TYR A CA 1
ATOM 1472 C C . TYR A 1 187 ? 12.615 -21.799 -3.114 1.00 91.81 187 TYR A C 1
ATOM 1474 O O . TYR A 1 187 ? 13.817 -21.811 -2.840 1.00 91.81 187 TYR A O 1
ATOM 1482 N N . LEU A 1 188 ? 11.904 -20.673 -3.204 1.00 92.19 188 LEU A N 1
ATOM 1483 C CA . LEU A 1 188 ? 12.473 -19.331 -3.104 1.00 92.19 188 LEU A CA 1
ATOM 1484 C C . LEU A 1 188 ? 13.082 -19.082 -1.725 1.00 92.19 188 LEU A C 1
ATOM 1486 O O . LEU A 1 188 ? 14.232 -18.657 -1.649 1.00 92.19 188 LEU A O 1
ATOM 1490 N N . SER A 1 189 ? 12.389 -19.461 -0.646 1.00 91.25 189 SER A N 1
ATOM 1491 C CA . SER A 1 189 ? 12.932 -19.342 0.715 1.00 91.25 189 SER A CA 1
ATOM 1492 C C . SER A 1 189 ? 14.242 -20.109 0.893 1.00 91.25 189 SER A C 1
ATOM 1494 O O . SER A 1 189 ? 15.161 -19.610 1.537 1.00 91.25 189 SER A O 1
ATOM 1496 N N . LYS A 1 190 ? 14.383 -21.302 0.298 1.00 89.88 190 LYS A N 1
ATOM 1497 C CA . LYS A 1 190 ? 15.649 -22.054 0.319 1.00 89.88 190 LYS A CA 1
ATOM 1498 C C . LYS A 1 190 ? 16.725 -21.394 -0.536 1.00 89.88 190 LYS A C 1
ATOM 1500 O O . LYS A 1 190 ? 17.882 -21.382 -0.123 1.00 89.88 190 LYS A O 1
ATOM 1505 N N . LEU A 1 191 ? 16.358 -20.880 -1.709 1.00 89.06 191 LEU A N 1
ATOM 1506 C CA . LEU A 1 191 ? 17.281 -20.218 -2.628 1.00 89.06 191 LEU A CA 1
ATOM 1507 C C . LEU A 1 191 ? 17.886 -18.959 -1.996 1.00 89.06 191 LEU A C 1
ATOM 1509 O O . LEU A 1 191 ? 19.089 -18.735 -2.116 1.00 89.06 191 LEU A O 1
ATOM 1513 N N . THR A 1 192 ? 17.077 -18.176 -1.280 1.00 90.12 192 THR A N 1
ATOM 1514 C CA . THR A 1 192 ? 17.509 -16.913 -0.668 1.00 90.12 192 THR A CA 1
ATOM 1515 C C . THR A 1 192 ? 18.028 -17.056 0.763 1.00 90.12 192 THR A C 1
ATOM 1517 O O . THR A 1 192 ? 18.594 -16.106 1.291 1.00 90.12 192 THR A O 1
ATOM 1520 N N . ALA A 1 193 ? 17.894 -18.223 1.404 1.00 86.00 193 ALA A N 1
ATOM 1521 C CA . ALA A 1 193 ? 18.368 -18.451 2.778 1.00 86.00 193 ALA A CA 1
ATOM 1522 C C . ALA A 1 193 ? 19.900 -18.547 2.928 1.00 86.00 193 ALA A C 1
ATOM 1524 O O . ALA A 1 193 ? 20.400 -18.630 4.051 1.00 86.00 193 ALA A O 1
ATOM 1525 N N . GLY A 1 194 ? 20.660 -18.590 1.830 1.00 82.31 194 GLY A N 1
ATOM 1526 C CA . GLY A 1 194 ? 22.121 -18.650 1.887 1.00 82.31 194 GLY A CA 1
ATOM 1527 C C . GLY A 1 194 ? 22.730 -17.358 2.442 1.00 82.31 194 GLY A C 1
ATOM 1528 O O . GLY A 1 194 ? 22.384 -16.276 1.988 1.00 82.31 194 GLY A O 1
ATOM 1529 N N . GLU A 1 195 ? 23.703 -17.474 3.354 1.00 74.38 195 GLU A N 1
ATOM 1530 C CA . GLU A 1 195 ? 24.394 -16.342 4.014 1.00 74.38 195 GLU A CA 1
ATOM 1531 C C . GLU A 1 195 ? 25.061 -15.358 3.027 1.00 74.38 195 GLU A C 1
ATOM 1533 O O . GLU A 1 195 ? 25.297 -14.201 3.359 1.00 74.38 195 GLU A O 1
ATOM 1538 N N . PHE A 1 196 ? 25.308 -15.803 1.790 1.00 73.62 196 PHE A N 1
ATOM 1539 C CA . PHE A 1 196 ? 25.879 -15.006 0.700 1.00 73.62 196 PHE A CA 1
ATOM 1540 C C . PHE A 1 196 ? 24.963 -14.898 -0.527 1.00 73.62 196 PHE A C 1
ATOM 1542 O O . PHE A 1 196 ? 25.439 -14.544 -1.604 1.00 73.62 196 PHE A O 1
ATOM 1549 N N . SER A 1 197 ? 23.676 -15.243 -0.416 1.00 80.88 197 SER A N 1
ATOM 1550 C CA . SER A 1 197 ? 22.744 -15.056 -1.530 1.00 80.88 197 SER A CA 1
ATOM 1551 C C . SER A 1 197 ? 22.463 -13.560 -1.711 1.00 80.88 197 SER A C 1
ATOM 1553 O O . SER A 1 197 ? 21.899 -12.951 -0.805 1.00 80.88 197 SER A O 1
ATOM 1555 N N . PRO A 1 198 ? 22.789 -12.953 -2.869 1.00 82.50 198 PRO A N 1
ATOM 1556 C CA . PRO A 1 198 ? 22.401 -11.573 -3.158 1.00 82.50 198 PRO A CA 1
ATOM 1557 C C . PRO A 1 198 ? 20.919 -11.459 -3.555 1.00 82.50 198 PRO A C 1
ATOM 1559 O O . PRO A 1 198 ? 20.425 -10.359 -3.779 1.00 82.50 198 PRO A O 1
ATOM 1562 N N . LEU A 1 199 ? 20.224 -12.592 -3.708 1.00 87.25 199 LEU A N 1
ATOM 1563 C CA . LEU A 1 199 ? 18.850 -12.647 -4.187 1.00 87.25 199 LEU A CA 1
ATOM 1564 C C . LEU A 1 199 ? 17.857 -12.448 -3.044 1.00 87.25 199 LEU A C 1
ATOM 1566 O O . LEU A 1 199 ? 17.986 -13.053 -1.979 1.00 87.25 199 LEU A O 1
ATOM 1570 N N . MET A 1 200 ? 16.826 -11.661 -3.329 1.00 87.69 200 MET A N 1
ATOM 1571 C CA . MET A 1 200 ? 15.627 -11.506 -2.514 1.00 87.69 200 MET A CA 1
ATOM 1572 C C . MET A 1 200 ? 14.417 -11.924 -3.346 1.00 87.69 200 MET A C 1
ATOM 1574 O O . MET A 1 200 ? 14.473 -11.917 -4.576 1.00 87.69 200 MET A O 1
ATOM 1578 N N . TYR A 1 201 ? 13.329 -12.285 -2.678 1.00 90.19 201 TYR A N 1
ATOM 1579 C CA . TYR A 1 201 ? 12.069 -12.566 -3.346 1.00 90.19 201 TYR A CA 1
ATOM 1580 C C . TYR A 1 201 ? 10.919 -11.911 -2.599 1.00 90.19 201 TYR A C 1
ATOM 1582 O O . TYR A 1 201 ? 10.980 -11.683 -1.391 1.00 90.19 201 TYR A O 1
ATOM 1590 N N . GLU A 1 202 ? 9.858 -11.654 -3.346 1.00 88.62 202 GLU A N 1
ATOM 1591 C CA . GLU A 1 202 ? 8.569 -11.259 -2.813 1.00 88.62 202 GLU A CA 1
ATOM 1592 C C . GLU A 1 202 ? 7.525 -12.229 -3.333 1.00 88.62 202 GLU A C 1
ATOM 1594 O O . GLU A 1 202 ? 7.613 -12.715 -4.464 1.00 88.62 202 GLU A O 1
ATOM 1599 N N . SER A 1 203 ? 6.533 -12.526 -2.505 1.00 90.25 203 SER A N 1
ATOM 1600 C CA . SER A 1 203 ? 5.435 -13.392 -2.884 1.00 90.25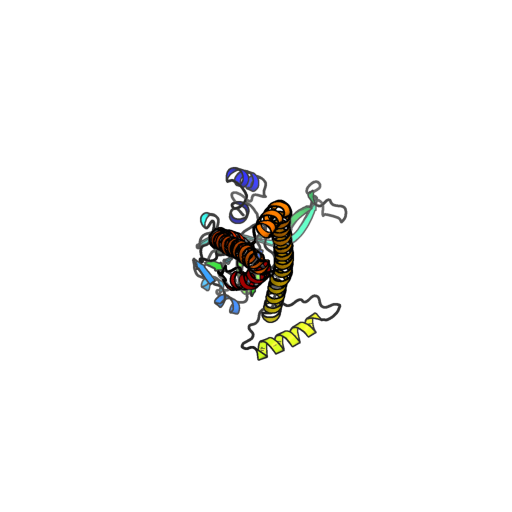 203 SER A CA 1
ATOM 1601 C C . SER A 1 203 ? 4.120 -12.858 -2.338 1.00 90.25 203 SER A C 1
ATOM 1603 O O . SER A 1 203 ? 4.043 -12.008 -1.446 1.00 90.25 203 SER A O 1
ATOM 1605 N N . LYS A 1 204 ? 3.029 -13.400 -2.865 1.00 88.25 204 LYS A N 1
ATOM 1606 C CA . LYS A 1 204 ? 1.694 -13.129 -2.338 1.00 88.25 204 LYS A CA 1
ATOM 1607 C C . LYS A 1 204 ? 1.559 -13.590 -0.882 1.00 88.25 204 LYS A C 1
ATOM 1609 O O . LYS A 1 204 ? 0.861 -12.939 -0.100 1.00 88.25 204 LYS A O 1
ATOM 1614 N N . ALA A 1 205 ? 2.241 -14.672 -0.506 1.00 87.81 205 ALA A N 1
ATOM 1615 C CA . ALA A 1 205 ? 2.266 -15.181 0.856 1.00 87.81 205 ALA A CA 1
ATOM 1616 C C . ALA A 1 205 ? 2.996 -14.220 1.809 1.00 87.81 205 ALA A C 1
ATOM 1618 O O . ALA A 1 205 ? 2.461 -13.921 2.885 1.00 87.81 205 ALA A O 1
ATOM 1619 N N . THR A 1 206 ? 4.155 -13.677 1.411 1.00 88.38 206 THR A N 1
ATOM 1620 C CA . THR A 1 206 ? 4.880 -12.687 2.226 1.00 88.38 206 THR A CA 1
ATOM 1621 C C . THR A 1 206 ? 4.060 -11.409 2.390 1.00 88.38 206 THR A C 1
ATOM 1623 O O . THR A 1 206 ? 3.815 -10.999 3.525 1.00 88.38 206 THR A O 1
ATOM 1626 N N . ALA A 1 207 ? 3.487 -10.871 1.308 1.00 87.44 207 ALA A N 1
ATOM 1627 C CA . ALA A 1 207 ? 2.627 -9.684 1.362 1.00 87.44 207 ALA A CA 1
ATOM 1628 C C . ALA A 1 207 ? 1.384 -9.883 2.258 1.00 87.44 207 ALA A C 1
ATOM 1630 O O . ALA A 1 207 ? 1.020 -9.009 3.051 1.00 87.44 207 ALA A O 1
ATOM 1631 N N . ARG A 1 208 ? 0.734 -11.058 2.200 1.00 89.12 208 ARG A N 1
ATOM 1632 C CA . ARG A 1 208 ? -0.384 -11.412 3.101 1.00 89.12 208 ARG A CA 1
ATOM 1633 C C . ARG A 1 208 ? 0.055 -11.460 4.565 1.00 89.12 208 ARG A C 1
ATOM 1635 O O . ARG A 1 208 ? -0.689 -10.998 5.434 1.00 89.12 208 ARG A O 1
ATOM 1642 N N . SER A 1 209 ? 1.228 -12.028 4.841 1.00 90.06 209 SER A N 1
ATOM 1643 C CA . SER A 1 209 ? 1.796 -12.116 6.190 1.00 90.06 209 SER A CA 1
ATOM 1644 C C . SER A 1 209 ? 2.119 -10.732 6.753 1.00 90.06 209 SER A C 1
ATOM 1646 O O . SER A 1 209 ? 1.696 -10.409 7.864 1.00 90.06 209 SER A O 1
ATOM 1648 N N . GLU A 1 210 ? 2.788 -9.884 5.974 1.00 88.81 210 GLU A N 1
ATOM 1649 C CA . GLU A 1 210 ? 3.116 -8.505 6.346 1.00 88.81 210 GLU A CA 1
ATOM 1650 C C . GLU A 1 210 ? 1.857 -7.692 6.637 1.00 88.81 210 GLU A C 1
ATOM 1652 O O . GLU A 1 210 ? 1.743 -7.079 7.701 1.00 88.81 210 GLU A O 1
ATOM 1657 N N . PHE A 1 211 ? 0.851 -7.765 5.760 1.00 88.06 211 PHE A N 1
ATOM 1658 C CA . PHE A 1 211 ? -0.424 -7.090 5.984 1.00 88.06 211 PHE A CA 1
ATOM 1659 C C . PHE A 1 211 ? -1.139 -7.604 7.244 1.00 88.06 211 PHE A C 1
ATOM 1661 O O . PHE A 1 211 ? -1.709 -6.821 8.011 1.00 88.06 211 PHE A O 1
ATOM 1668 N N . ALA A 1 212 ? -1.095 -8.914 7.512 1.00 91.25 212 ALA A N 1
ATOM 1669 C CA . ALA A 1 212 ? -1.670 -9.492 8.723 1.00 91.25 212 ALA A CA 1
ATOM 1670 C C . ALA A 1 212 ? -0.952 -9.013 9.997 1.00 91.25 212 ALA A C 1
ATOM 1672 O O . ALA A 1 212 ? -1.627 -8.679 10.977 1.00 91.25 212 ALA A O 1
ATOM 1673 N N . GLN A 1 213 ? 0.381 -8.939 9.982 1.00 91.12 213 GLN A N 1
ATOM 1674 C CA . GLN A 1 213 ? 1.191 -8.411 11.086 1.00 91.12 213 GLN A CA 1
ATOM 1675 C C . GLN A 1 213 ? 0.921 -6.924 11.314 1.00 91.12 213 GLN A C 1
ATOM 1677 O O . GLN A 1 213 ? 0.692 -6.497 12.447 1.00 91.12 213 GLN A O 1
ATOM 1682 N N . PHE A 1 214 ? 0.858 -6.148 10.235 1.00 88.06 214 PHE A N 1
ATOM 1683 C CA . PHE A 1 214 ? 0.541 -4.730 10.282 1.00 88.06 214 PHE A CA 1
ATOM 1684 C C . PHE A 1 214 ? -0.854 -4.492 10.872 1.00 88.06 214 PHE A C 1
ATOM 1686 O O . PHE A 1 214 ? -1.006 -3.738 11.834 1.00 88.06 214 PHE A O 1
ATOM 1693 N N . ARG A 1 215 ? -1.875 -5.225 10.409 1.00 88.12 215 ARG A N 1
ATOM 1694 C CA . ARG A 1 215 ? -3.224 -5.199 11.001 1.00 88.12 215 ARG A CA 1
ATOM 1695 C C . ARG A 1 215 ? -3.202 -5.564 12.487 1.00 88.12 215 ARG A C 1
ATOM 1697 O O . ARG A 1 215 ? -3.870 -4.912 13.291 1.00 88.12 215 ARG A O 1
ATOM 1704 N N . GLN A 1 216 ? -2.446 -6.595 12.862 1.00 90.94 216 GLN A N 1
ATOM 1705 C CA . GLN A 1 216 ? -2.331 -7.035 14.252 1.00 90.94 216 GLN A CA 1
ATOM 1706 C C . GLN A 1 216 ? -1.701 -5.958 15.143 1.00 90.94 216 GLN A C 1
ATOM 1708 O O . GLN A 1 216 ? -2.159 -5.762 16.269 1.00 90.94 216 GLN A O 1
ATOM 1713 N N . MET A 1 217 ? -0.705 -5.227 14.641 1.00 92.12 217 MET A N 1
ATOM 1714 C CA . MET A 1 217 ? -0.093 -4.101 15.345 1.00 92.12 217 MET A CA 1
ATOM 1715 C C . MET A 1 217 ? -1.136 -3.029 15.693 1.00 92.12 217 MET A C 1
ATOM 1717 O O . MET A 1 217 ? -1.223 -2.625 16.855 1.00 92.12 217 MET A O 1
ATOM 1721 N N . PHE A 1 218 ? -1.981 -2.620 14.738 1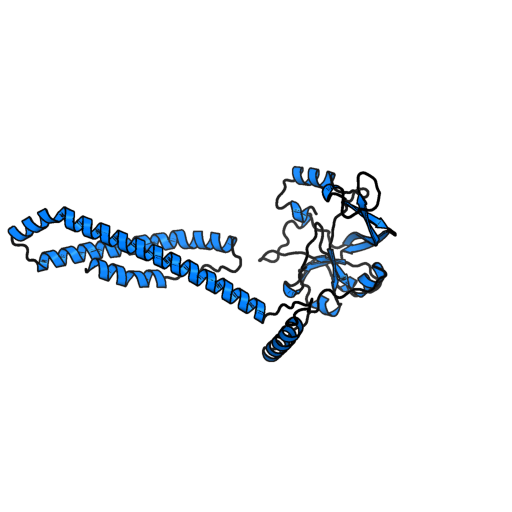.00 87.56 218 PHE A N 1
ATOM 1722 C CA . PHE A 1 218 ? -3.054 -1.648 14.998 1.00 87.56 218 PHE A CA 1
ATOM 1723 C C . PHE A 1 218 ? -4.083 -2.161 16.004 1.00 87.56 218 PHE A C 1
ATOM 1725 O O . PHE A 1 218 ? -4.487 -1.414 16.897 1.00 87.56 218 PHE A O 1
ATOM 1732 N N . LEU A 1 219 ? -4.490 -3.429 15.897 1.00 88.00 219 LEU A N 1
ATOM 1733 C CA . LEU A 1 219 ? -5.432 -4.031 16.844 1.00 88.00 219 LEU A CA 1
ATOM 1734 C C . LEU A 1 219 ? -4.861 -4.079 18.265 1.00 88.00 219 LEU A C 1
ATOM 1736 O O . LEU A 1 219 ? -5.578 -3.788 19.221 1.00 88.00 219 LEU A O 1
ATOM 1740 N N . LEU A 1 220 ? -3.579 -4.411 18.411 1.00 94.06 220 LEU A N 1
ATOM 1741 C CA . LEU A 1 220 ? -2.925 -4.517 19.710 1.00 94.06 220 LEU A CA 1
ATOM 1742 C C . LEU A 1 220 ? -2.708 -3.135 20.335 1.00 94.06 220 LEU A C 1
ATOM 1744 O O . LEU A 1 220 ? -3.153 -2.899 21.458 1.00 94.06 220 LEU A O 1
ATOM 1748 N N . ILE A 1 221 ? -2.078 -2.204 19.612 1.00 93.50 221 ILE A N 1
ATOM 1749 C CA . ILE A 1 221 ? -1.803 -0.851 20.119 1.00 93.50 221 ILE A CA 1
ATOM 1750 C C . ILE A 1 221 ? -3.118 -0.108 20.378 1.00 93.50 221 ILE A C 1
ATOM 1752 O O . ILE A 1 221 ? -3.331 0.413 21.474 1.00 93.50 221 ILE A O 1
ATOM 1756 N N . GLY A 1 222 ? -4.028 -0.105 19.400 1.00 89.50 222 GLY A N 1
ATOM 1757 C CA . GLY A 1 222 ? -5.337 0.532 19.526 1.00 89.50 222 GLY A CA 1
ATOM 1758 C C . GLY A 1 222 ? -6.180 -0.090 20.640 1.00 89.50 222 GLY A C 1
ATOM 1759 O O . GLY A 1 222 ? -6.813 0.634 21.410 1.00 89.50 222 GLY A O 1
ATOM 1760 N N . GLY A 1 223 ? -6.138 -1.417 20.787 1.00 89.50 223 GLY A N 1
ATOM 1761 C CA . GLY A 1 223 ? -6.820 -2.140 21.859 1.00 89.50 223 GLY A CA 1
ATOM 1762 C C . GLY A 1 223 ? -6.303 -1.778 23.251 1.00 89.50 223 GLY A C 1
ATOM 1763 O O . GLY A 1 223 ? -7.105 -1.489 24.140 1.00 89.50 223 GLY A O 1
ATOM 1764 N N . ILE A 1 224 ? -4.980 -1.724 23.443 1.00 94.69 224 ILE A N 1
ATOM 1765 C CA . ILE A 1 224 ? -4.367 -1.334 24.724 1.00 94.69 224 ILE A CA 1
ATOM 1766 C C . ILE A 1 224 ? -4.698 0.120 25.066 1.00 94.69 224 ILE A C 1
ATOM 1768 O O . ILE A 1 224 ? -5.110 0.401 26.192 1.00 94.69 224 ILE A O 1
ATOM 1772 N N . LEU A 1 225 ? -4.569 1.044 24.110 1.00 93.94 225 LEU A N 1
ATOM 1773 C CA . LEU A 1 225 ? -4.912 2.452 24.328 1.00 93.94 225 LEU A CA 1
ATOM 1774 C C . LEU A 1 225 ? -6.389 2.618 24.701 1.00 93.94 225 LEU A C 1
ATOM 1776 O O . LEU A 1 225 ? -6.706 3.322 25.660 1.00 93.94 225 LEU A O 1
ATOM 1780 N N . CYS A 1 226 ? -7.284 1.921 23.997 1.00 89.25 226 CYS A N 1
ATOM 1781 C CA . CYS A 1 226 ? -8.710 1.900 24.311 1.00 89.25 226 CYS A CA 1
ATOM 1782 C C . CYS A 1 226 ? -8.968 1.366 25.728 1.00 89.25 226 CYS A C 1
ATOM 1784 O O . CYS A 1 226 ? -9.719 1.978 26.487 1.00 89.25 226 CYS A O 1
ATOM 1786 N N . ALA A 1 227 ? -8.299 0.279 26.126 1.00 88.69 227 ALA A N 1
ATOM 1787 C CA . ALA A 1 227 ? -8.418 -0.283 27.468 1.00 88.69 227 ALA A CA 1
ATOM 1788 C C . ALA A 1 227 ? -7.935 0.691 28.558 1.00 88.69 227 ALA A C 1
ATOM 1790 O O . ALA A 1 227 ? -8.618 0.859 29.568 1.00 88.69 227 ALA A O 1
ATOM 1791 N N . ILE A 1 228 ? -6.803 1.373 28.349 1.00 94.69 228 ILE A N 1
ATOM 1792 C CA . ILE A 1 228 ? -6.268 2.371 29.290 1.00 94.69 228 ILE A CA 1
ATOM 1793 C C . ILE A 1 228 ? -7.235 3.548 29.429 1.00 94.69 228 ILE A C 1
ATOM 1795 O O . ILE A 1 228 ? -7.607 3.903 30.546 1.00 94.69 228 ILE A O 1
ATOM 1799 N N . ILE A 1 229 ? -7.674 4.138 28.314 1.00 91.50 229 ILE A N 1
ATOM 1800 C CA . ILE A 1 229 ? -8.600 5.282 28.324 1.00 91.50 229 ILE A CA 1
ATOM 1801 C C . ILE A 1 229 ? -9.938 4.878 28.950 1.00 91.50 229 ILE A C 1
ATOM 1803 O O . ILE A 1 229 ? -10.484 5.621 29.765 1.00 91.50 229 ILE A O 1
ATOM 1807 N N . GLY A 1 230 ? -10.437 3.683 28.627 1.00 87.19 230 GLY A N 1
ATOM 1808 C CA . GLY A 1 230 ? -11.640 3.119 29.231 1.00 87.19 230 GLY A CA 1
ATOM 1809 C C . GLY A 1 230 ? -11.508 2.965 30.746 1.00 87.19 230 GLY A C 1
ATOM 1810 O O . GLY A 1 230 ? -12.396 3.392 31.480 1.00 87.19 230 GLY A O 1
ATOM 1811 N N . LEU A 1 231 ? -10.383 2.432 31.230 1.00 88.62 231 LEU A N 1
ATOM 1812 C CA . LEU A 1 231 ? -10.114 2.262 32.659 1.00 88.62 231 LEU A CA 1
ATOM 1813 C C . LEU A 1 231 ? -9.961 3.605 33.386 1.00 88.62 231 LEU A C 1
ATOM 1815 O O . LEU A 1 231 ? -10.528 3.784 34.462 1.00 88.62 231 LEU A O 1
ATOM 1819 N N . VAL A 1 232 ? -9.263 4.575 32.791 1.00 92.69 232 VAL A N 1
ATOM 1820 C CA . VAL A 1 232 ? -9.166 5.943 33.328 1.00 92.69 232 VAL A CA 1
ATOM 1821 C C . VAL A 1 232 ? -10.550 6.594 33.399 1.00 92.69 232 VAL A C 1
ATOM 1823 O O . VAL A 1 232 ? -10.904 7.179 34.423 1.00 92.69 232 VAL A O 1
ATOM 1826 N N . GLY A 1 233 ? -11.363 6.451 32.350 1.00 88.06 233 GLY A N 1
ATOM 1827 C CA . GLY A 1 233 ? -12.745 6.930 32.328 1.00 88.06 233 GLY A CA 1
ATOM 1828 C C . GLY A 1 233 ? -13.599 6.292 33.425 1.00 88.06 233 GLY A C 1
ATOM 1829 O O . GLY A 1 233 ? -14.343 6.990 34.115 1.00 88.06 233 GLY A O 1
ATOM 1830 N N . LEU A 1 234 ? -13.431 4.987 33.646 1.00 84.19 234 LEU A N 1
ATOM 1831 C CA . LEU A 1 234 ? -14.115 4.236 34.696 1.00 84.19 234 LEU A CA 1
ATOM 1832 C C . LEU A 1 234 ? -13.763 4.743 36.098 1.00 84.19 234 LEU A C 1
ATOM 1834 O O . LEU A 1 234 ? -14.648 4.986 36.920 1.00 84.19 234 LEU A O 1
ATOM 1838 N N . LEU A 1 235 ? -12.469 4.934 36.361 1.00 88.06 235 LEU A N 1
ATOM 1839 C CA . LEU A 1 235 ? -11.974 5.456 37.633 1.00 88.06 235 LEU A CA 1
ATOM 1840 C C . LEU A 1 235 ? -12.468 6.884 37.879 1.00 88.06 235 LEU A C 1
ATOM 1842 O O . LEU A 1 235 ? -12.877 7.209 38.993 1.00 88.06 235 LEU A O 1
ATOM 1846 N N . ASN A 1 236 ? -12.490 7.721 36.840 1.00 88.75 236 ASN A N 1
ATOM 1847 C CA . ASN A 1 236 ? -13.025 9.078 36.933 1.00 88.75 236 ASN A CA 1
ATOM 1848 C C . ASN A 1 236 ? -14.517 9.079 37.269 1.00 88.75 236 ASN A C 1
ATOM 1850 O O . ASN A 1 236 ? -14.941 9.839 38.141 1.00 88.75 236 ASN A O 1
ATOM 1854 N N . PHE A 1 237 ? -15.302 8.206 36.635 1.00 84.25 237 PHE A N 1
ATOM 1855 C CA . PHE A 1 237 ? -16.720 8.048 36.951 1.00 84.25 237 PHE A CA 1
ATOM 1856 C C . PHE A 1 237 ? -16.925 7.624 38.412 1.00 84.25 237 PHE A C 1
ATOM 1858 O O . PHE A 1 237 ? -17.707 8.244 39.134 1.00 84.25 237 PHE A O 1
ATOM 1865 N N . PHE A 1 238 ? -16.171 6.624 38.877 1.00 82.94 238 PHE A N 1
ATOM 1866 C CA . PHE A 1 238 ? -16.252 6.146 40.257 1.00 82.94 238 PHE A CA 1
ATOM 1867 C C . PHE A 1 238 ? -15.889 7.240 41.270 1.00 82.94 238 PHE A C 1
ATOM 1869 O O . PHE A 1 238 ? -16.614 7.463 42.242 1.00 82.94 238 PHE A O 1
ATOM 1876 N N . ASN A 1 239 ? -14.807 7.979 41.015 1.00 86.81 239 ASN A N 1
ATOM 1877 C CA . ASN A 1 239 ? -14.376 9.089 41.863 1.00 86.81 239 ASN A CA 1
ATOM 1878 C C . ASN A 1 239 ? -15.419 10.212 41.917 1.00 86.81 239 ASN A C 1
ATOM 1880 O O . ASN A 1 239 ? -15.684 10.747 42.997 1.00 86.81 239 ASN A O 1
ATOM 1884 N N . ALA A 1 240 ? -16.040 10.551 40.786 1.00 84.69 240 ALA A N 1
ATOM 1885 C CA . ALA A 1 240 ? -17.100 11.552 40.730 1.00 84.69 240 ALA A CA 1
ATOM 1886 C C . ALA A 1 240 ? -18.340 11.110 41.526 1.00 84.69 240 ALA A C 1
ATOM 1888 O O . ALA A 1 240 ? -18.841 11.874 42.356 1.00 84.69 240 ALA A O 1
ATOM 1889 N N . MET A 1 241 ? -18.789 9.863 41.345 1.00 82.81 241 MET A N 1
ATOM 1890 C CA . MET A 1 241 ? -19.952 9.317 42.052 1.00 82.81 241 MET A CA 1
ATOM 1891 C C . MET A 1 241 ? -19.714 9.252 43.564 1.00 82.81 241 MET A C 1
ATOM 1893 O O . MET A 1 241 ? -20.530 9.739 44.349 1.00 82.81 241 MET A O 1
ATOM 1897 N N . MET A 1 242 ? -18.562 8.727 43.987 1.00 84.25 242 MET A N 1
ATOM 1898 C CA . MET A 1 242 ? -18.223 8.616 45.405 1.00 84.25 242 MET A CA 1
ATOM 1899 C C . MET A 1 242 ? -18.105 9.989 46.074 1.00 84.25 242 MET A C 1
ATOM 1901 O O . MET A 1 242 ? -18.605 10.183 47.184 1.00 84.25 242 MET A O 1
ATOM 1905 N N . THR A 1 243 ? -17.516 10.968 45.385 1.00 88.25 243 THR A N 1
ATOM 1906 C CA . THR A 1 243 ? -17.447 12.354 45.871 1.00 88.25 243 THR A CA 1
ATOM 1907 C C . THR A 1 243 ? -18.843 12.971 46.008 1.00 88.25 243 THR A C 1
ATOM 1909 O O . THR A 1 243 ? -19.125 13.625 47.015 1.00 88.25 243 THR A O 1
ATOM 1912 N N . GLY A 1 244 ? -19.742 12.723 45.049 1.00 85.56 244 GLY A N 1
ATOM 1913 C CA . GLY A 1 244 ? -21.139 13.168 45.102 1.00 85.56 244 GLY A CA 1
ATOM 1914 C C . GLY A 1 244 ? -21.917 12.586 46.288 1.00 85.56 244 GLY A C 1
ATOM 1915 O O . GLY A 1 244 ? -22.637 13.307 46.976 1.00 85.56 244 GLY A O 1
ATOM 1916 N N . ILE A 1 245 ? -21.722 11.300 46.591 1.00 86.06 245 ILE A N 1
ATOM 1917 C CA . ILE A 1 245 ? -22.349 10.645 47.750 1.00 86.06 245 ILE A CA 1
ATOM 1918 C C . ILE A 1 245 ? -21.778 11.195 49.065 1.00 86.06 245 ILE A C 1
ATOM 1920 O O . ILE A 1 245 ? -22.525 11.476 50.007 1.00 86.06 245 ILE A O 1
ATOM 1924 N N . LEU A 1 246 ? -20.454 11.361 49.144 1.00 87.25 246 LEU A N 1
ATOM 1925 C CA . LEU A 1 246 ? -19.774 11.841 50.349 1.00 87.25 246 LEU A CA 1
ATOM 1926 C C . LEU A 1 246 ? -20.160 13.280 50.706 1.00 87.25 246 LEU A C 1
ATOM 1928 O O . LEU A 1 246 ? -20.341 13.574 51.891 1.00 87.25 246 LEU A O 1
ATOM 1932 N N . SER A 1 247 ? -20.333 14.160 49.717 1.00 90.00 247 SER A N 1
ATOM 1933 C CA . SER A 1 247 ? -20.724 15.557 49.952 1.00 90.00 247 SER A CA 1
ATOM 1934 C C . SER A 1 247 ? -22.136 15.678 50.546 1.00 90.00 247 SER A C 1
ATOM 1936 O O . SER A 1 247 ? -22.355 16.485 51.450 1.00 90.00 247 SER A O 1
ATOM 1938 N N . ARG A 1 248 ? -23.062 14.799 50.139 1.00 91.00 248 ARG A N 1
ATOM 1939 C CA . ARG A 1 248 ? -24.458 14.735 50.621 1.00 91.00 248 ARG A CA 1
ATOM 1940 C C . ARG A 1 248 ? -24.669 13.861 51.857 1.00 91.00 248 ARG A C 1
ATOM 1942 O O . ARG A 1 248 ? -25.793 13.693 52.331 1.00 91.00 248 ARG A O 1
ATOM 1949 N N . ARG A 1 249 ? -23.600 13.330 52.455 1.00 89.19 249 ARG A N 1
ATOM 1950 C CA . ARG A 1 249 ? -23.694 12.405 53.597 1.00 89.19 249 ARG A CA 1
ATOM 1951 C C . ARG A 1 249 ? -24.472 12.972 54.790 1.00 89.19 249 ARG A C 1
ATOM 1953 O O . ARG A 1 249 ? -25.188 12.226 55.456 1.00 89.19 249 ARG A O 1
ATOM 1960 N N . ARG A 1 250 ? -24.346 14.277 55.070 1.00 89.06 250 ARG A N 1
ATOM 1961 C CA . ARG A 1 250 ? -25.090 14.937 56.162 1.00 89.06 250 ARG A CA 1
ATOM 1962 C C . ARG A 1 250 ? -26.591 14.993 55.883 1.00 89.06 250 ARG A C 1
ATOM 1964 O O . ARG A 1 250 ? -27.375 14.756 56.793 1.00 89.06 250 ARG A O 1
ATOM 1971 N N . GLU A 1 251 ? -26.981 15.243 54.639 1.00 91.12 251 GLU A N 1
ATOM 1972 C CA . GLU A 1 251 ? -28.386 15.273 54.221 1.00 91.12 251 GLU A CA 1
ATOM 1973 C C . GLU A 1 251 ? -29.021 13.886 54.351 1.00 91.12 251 GLU A C 1
ATOM 1975 O O . GLU A 1 251 ? -30.109 13.749 54.910 1.00 91.12 251 GLU A O 1
ATOM 1980 N N . PHE A 1 252 ? -28.302 12.833 53.945 1.00 90.69 252 PHE A N 1
ATOM 1981 C CA . PHE A 1 252 ? -28.762 11.454 54.122 1.00 90.69 252 PHE A CA 1
ATOM 1982 C C . PHE A 1 252 ? -28.939 11.075 55.596 1.00 90.69 252 PHE A C 1
ATOM 1984 O O . PHE A 1 252 ? -29.915 10.409 55.938 1.00 90.69 252 PHE A O 1
ATOM 1991 N N . ALA A 1 253 ? -28.043 11.523 56.481 1.00 88.56 253 ALA A N 1
ATOM 1992 C CA . ALA A 1 253 ? -28.170 11.283 57.919 1.00 88.56 253 ALA A CA 1
ATOM 1993 C C . ALA A 1 253 ? -29.421 11.958 58.513 1.00 88.56 253 ALA A C 1
ATOM 1995 O O . ALA A 1 253 ? -30.110 11.357 59.337 1.00 88.56 253 ALA A O 1
ATOM 1996 N N . VAL A 1 254 ? -29.754 13.173 58.061 1.00 92.75 254 VAL A N 1
ATOM 1997 C CA . VAL A 1 254 ? -30.989 13.869 58.461 1.00 92.75 254 VAL A CA 1
ATOM 1998 C C . VAL A 1 254 ? -32.225 13.126 57.949 1.00 92.75 254 VAL A C 1
ATOM 2000 O O . VAL A 1 254 ? -33.155 12.897 58.719 1.00 92.75 254 VAL A O 1
ATOM 2003 N N . LEU A 1 255 ? -32.233 12.682 56.689 1.00 90.06 255 LEU A N 1
ATOM 2004 C CA . LEU A 1 255 ? -33.353 11.920 56.122 1.00 90.06 255 LEU A CA 1
ATOM 2005 C C . LEU A 1 255 ? -33.598 10.602 56.871 1.00 90.06 255 LEU A C 1
ATOM 2007 O O . LEU A 1 255 ? -34.748 10.250 57.141 1.00 90.06 255 LEU A O 1
ATOM 2011 N N . GLN A 1 256 ? -32.535 9.898 57.265 1.00 89.69 256 GLN A N 1
ATOM 2012 C CA . GLN A 1 256 ? -32.653 8.700 58.100 1.00 89.69 256 GLN A CA 1
ATOM 2013 C C . GLN A 1 256 ? -33.211 9.012 59.494 1.00 89.69 256 GLN A C 1
ATOM 2015 O O . GLN A 1 256 ? -34.042 8.256 59.993 1.00 89.69 256 GLN A O 1
ATOM 2020 N N . ALA A 1 257 ? -32.827 10.142 60.098 1.00 90.00 257 ALA A N 1
ATOM 2021 C CA . ALA A 1 257 ? -33.347 10.569 61.400 1.00 90.00 257 ALA A CA 1
ATOM 2022 C C . ALA A 1 257 ? -34.851 10.908 61.370 1.00 90.00 257 ALA A C 1
ATOM 2024 O O . ALA A 1 257 ? -35.543 10.706 62.364 1.00 90.00 257 ALA A O 1
ATOM 2025 N N . VAL A 1 258 ? -35.371 11.374 60.228 1.00 90.88 258 VAL A N 1
ATOM 2026 C CA . VAL A 1 258 ? -36.807 11.656 60.017 1.00 90.88 258 VAL A CA 1
ATOM 2027 C C . VAL A 1 258 ? -37.604 10.385 59.651 1.00 90.88 258 VAL A C 1
ATOM 2029 O O . VAL A 1 258 ? -38.828 10.422 59.562 1.00 90.88 258 VAL A O 1
ATOM 2032 N N . GLY A 1 259 ? -36.936 9.233 59.501 1.00 90.81 259 GLY A N 1
ATOM 2033 C CA . GLY A 1 259 ? -37.578 7.922 59.335 1.00 90.81 259 GLY A CA 1
ATOM 2034 C C . GLY A 1 259 ? -37.330 7.230 57.992 1.00 90.81 259 GLY A C 1
ATOM 2035 O O . GLY A 1 259 ? -37.938 6.192 57.727 1.00 90.81 259 GLY A O 1
ATOM 2036 N N . MET A 1 260 ? -36.445 7.756 57.136 1.00 93.69 260 MET A N 1
ATOM 2037 C CA . MET A 1 260 ? -36.060 7.073 55.897 1.00 93.69 260 MET A CA 1
ATOM 2038 C C . MET A 1 260 ? -35.311 5.773 56.212 1.00 93.69 260 MET A C 1
ATOM 2040 O O . MET A 1 260 ? -34.294 5.762 56.905 1.00 93.69 260 MET A O 1
ATOM 2044 N N . THR A 1 261 ? -35.786 4.656 55.667 1.00 92.88 261 THR A N 1
ATOM 2045 C CA . THR A 1 261 ? -35.136 3.354 55.869 1.00 92.88 261 THR A CA 1
ATOM 2046 C C . THR A 1 261 ? -33.865 3.217 55.023 1.00 92.88 261 THR A C 1
ATOM 2048 O O . THR A 1 261 ? -33.770 3.751 53.917 1.00 92.88 261 THR A O 1
ATOM 2051 N N . ASN A 1 262 ? -32.903 2.405 55.479 1.00 87.12 262 ASN A N 1
ATOM 2052 C CA . ASN A 1 262 ? -31.684 2.096 54.712 1.00 87.12 262 ASN A CA 1
ATOM 2053 C C . ASN A 1 262 ? -31.977 1.506 53.320 1.00 87.12 262 ASN A C 1
ATOM 2055 O O . ASN A 1 262 ? -31.229 1.749 52.375 1.00 87.12 262 ASN A O 1
ATOM 2059 N N . ARG A 1 263 ? -33.079 0.751 53.176 1.00 87.94 263 ARG A N 1
ATOM 2060 C CA . ARG A 1 263 ? -33.521 0.223 51.876 1.00 87.94 263 ARG A CA 1
ATOM 2061 C C . ARG A 1 263 ? -33.934 1.350 50.932 1.00 87.94 263 ARG A C 1
ATOM 2063 O O . ARG A 1 263 ? -33.469 1.365 49.801 1.00 87.94 263 ARG A O 1
ATOM 2070 N N . GLN A 1 264 ? -34.735 2.308 51.403 1.00 89.12 264 GLN A N 1
ATOM 2071 C CA . GLN A 1 264 ? -35.147 3.465 50.599 1.00 89.12 264 GLN A CA 1
ATOM 2072 C C . GLN A 1 264 ? -33.946 4.313 50.167 1.00 89.12 264 GLN A C 1
ATOM 2074 O O . GLN A 1 264 ? -33.902 4.749 49.019 1.00 89.12 264 GLN A O 1
ATOM 2079 N N . LEU A 1 265 ? -32.956 4.506 51.048 1.00 86.62 265 LEU A N 1
ATOM 2080 C CA . LEU A 1 265 ? -31.742 5.252 50.704 1.00 86.62 265 LEU A CA 1
ATOM 2081 C C . LEU A 1 265 ? -30.932 4.532 49.619 1.00 86.62 265 LEU A C 1
ATOM 2083 O O . LEU A 1 265 ? -30.559 5.147 48.624 1.00 86.62 265 LEU A O 1
ATOM 2087 N N . LYS A 1 266 ? -30.706 3.222 49.774 1.00 85.69 266 LYS A N 1
ATOM 2088 C CA . LYS A 1 266 ? -29.971 2.430 48.780 1.00 85.69 266 LYS A CA 1
ATOM 2089 C C . LYS A 1 266 ? -30.689 2.416 47.428 1.00 85.69 266 LYS A C 1
ATOM 2091 O O . LYS A 1 266 ? -30.048 2.587 46.401 1.00 85.69 266 LYS A O 1
ATOM 2096 N N . THR A 1 267 ? -32.013 2.262 47.417 1.00 87.19 267 THR A N 1
ATOM 2097 C CA . THR A 1 267 ? -32.806 2.299 46.180 1.00 87.19 267 THR A CA 1
ATOM 2098 C C . THR A 1 267 ? -32.731 3.661 45.487 1.00 87.19 267 THR A C 1
ATOM 2100 O O . THR A 1 267 ? -32.569 3.694 44.273 1.00 87.19 267 THR A O 1
ATOM 2103 N N . MET A 1 268 ? -32.796 4.774 46.229 1.00 89.38 268 MET A N 1
ATOM 2104 C CA . MET A 1 268 ? -32.622 6.118 45.660 1.00 89.38 268 MET A CA 1
ATOM 2105 C C . MET A 1 268 ? -31.252 6.263 44.982 1.00 89.38 268 MET A C 1
ATOM 2107 O O . MET A 1 268 ? -31.191 6.699 43.836 1.00 89.38 268 MET A O 1
ATOM 2111 N N . LEU A 1 269 ? -30.175 5.861 45.666 1.00 85.06 269 LEU A N 1
ATOM 2112 C CA . LEU A 1 269 ? -28.813 5.953 45.134 1.00 85.06 269 LEU A CA 1
ATOM 2113 C C . LEU A 1 269 ? -28.627 5.111 43.865 1.00 85.06 269 LEU A C 1
ATOM 2115 O O . LEU A 1 269 ? -28.014 5.584 42.916 1.00 85.06 269 LEU A O 1
ATOM 2119 N N . ILE A 1 270 ? -29.217 3.912 43.811 1.00 85.19 270 ILE A N 1
ATOM 2120 C CA . ILE A 1 270 ? -29.191 3.063 42.609 1.00 85.19 270 ILE A CA 1
ATOM 2121 C C . ILE A 1 270 ? -29.885 3.755 41.429 1.00 85.19 270 ILE A C 1
ATOM 2123 O O . ILE A 1 270 ? -29.377 3.723 40.313 1.00 85.19 270 ILE A O 1
ATOM 2127 N N . TYR A 1 271 ? -31.040 4.395 41.648 1.00 87.56 271 TYR A N 1
ATOM 2128 C CA . TYR A 1 271 ? -31.720 5.134 40.577 1.00 87.56 271 TYR A CA 1
ATOM 2129 C C . TYR A 1 271 ? -30.909 6.338 40.095 1.00 87.56 271 TYR A C 1
ATOM 2131 O O . TYR A 1 271 ? -30.869 6.608 38.896 1.00 87.56 271 TYR A O 1
ATOM 2139 N N . GLU A 1 272 ? -30.247 7.039 41.012 1.00 85.38 272 GLU A N 1
ATOM 2140 C CA . GLU A 1 272 ? -29.367 8.159 40.686 1.00 85.38 272 GLU A CA 1
ATOM 2141 C C . GLU A 1 272 ? -28.152 7.688 39.863 1.00 85.38 272 GLU A C 1
ATOM 2143 O O . GLU A 1 272 ? -27.888 8.228 38.787 1.00 85.38 27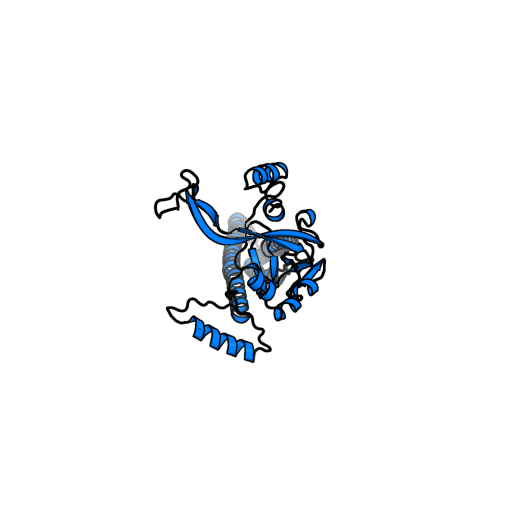2 GLU A O 1
ATOM 2148 N N . GLY A 1 273 ? -27.480 6.617 40.296 1.00 84.31 273 GLY A N 1
ATOM 2149 C CA . GLY A 1 273 ? -26.368 6.000 39.568 1.00 84.31 273 GLY A CA 1
ATOM 2150 C C . GLY A 1 273 ? -26.778 5.483 38.187 1.00 84.31 273 GLY A C 1
ATOM 2151 O O . GLY A 1 273 ? -26.093 5.741 37.196 1.00 84.31 273 GLY A O 1
ATOM 2152 N N . LEU A 1 274 ? -27.935 4.824 38.089 1.00 85.06 274 LEU A N 1
ATOM 2153 C CA . LEU A 1 274 ? -28.487 4.339 36.823 1.00 85.06 274 LEU A CA 1
ATOM 2154 C C . LEU A 1 274 ? -28.794 5.486 35.847 1.00 85.06 274 LEU A C 1
ATOM 2156 O O . LEU A 1 274 ? -28.537 5.363 34.648 1.00 85.06 274 LEU A O 1
ATOM 2160 N N . PHE A 1 275 ? -29.311 6.610 36.346 1.00 87.19 275 PHE A N 1
ATOM 2161 C CA . PHE A 1 275 ? -29.575 7.796 35.534 1.00 87.19 275 PHE A CA 1
ATOM 2162 C C . PHE A 1 275 ? -28.279 8.412 34.985 1.00 87.19 275 PHE A C 1
ATOM 2164 O O . PHE A 1 275 ? -28.202 8.725 33.792 1.00 87.19 275 PHE A O 1
ATOM 2171 N N . TYR A 1 276 ? -27.234 8.524 35.811 1.00 85.75 276 TYR A N 1
ATOM 2172 C CA . TYR A 1 276 ? -25.911 8.967 35.357 1.00 85.75 276 TYR A CA 1
ATOM 2173 C C . TYR A 1 276 ? -25.296 8.006 34.335 1.00 85.75 276 TYR A C 1
ATOM 2175 O O . TYR A 1 276 ? -24.785 8.451 33.308 1.00 85.75 276 TYR A O 1
ATOM 2183 N N . ALA A 1 277 ? -25.391 6.696 34.562 1.00 83.62 277 ALA A N 1
ATOM 2184 C CA . ALA A 1 277 ? -24.903 5.685 33.628 1.00 83.62 277 ALA A CA 1
ATOM 2185 C C . ALA A 1 277 ? -25.599 5.791 32.259 1.00 83.62 277 ALA A C 1
ATOM 2187 O O . ALA A 1 277 ? -24.938 5.901 31.227 1.00 83.62 277 ALA A O 1
ATOM 2188 N N . MET A 1 278 ? -26.934 5.827 32.245 1.00 85.44 278 MET A N 1
ATOM 2189 C CA . MET A 1 278 ? -27.733 5.900 31.016 1.00 85.44 278 MET A CA 1
ATOM 2190 C C . MET A 1 278 ? -27.507 7.202 30.242 1.00 85.44 278 MET A C 1
ATOM 2192 O O . MET A 1 278 ? -27.331 7.169 29.025 1.00 85.44 278 MET A O 1
ATOM 2196 N N . SER A 1 279 ? -27.484 8.345 30.934 1.00 87.44 279 SER A N 1
ATOM 2197 C CA . SER A 1 279 ? -27.199 9.642 30.303 1.00 87.44 279 SER A CA 1
ATOM 2198 C C . SER A 1 279 ? -25.782 9.698 29.725 1.00 87.44 279 SER A C 1
ATOM 2200 O O . SER A 1 279 ? -25.604 10.186 28.610 1.00 87.44 279 SER A O 1
ATOM 2202 N N . SER A 1 280 ? -24.793 9.125 30.418 1.00 85.12 280 SER A N 1
ATOM 2203 C CA . SER A 1 280 ? -23.412 9.044 29.923 1.00 85.12 280 SER A CA 1
ATOM 2204 C C . SER A 1 280 ? -23.300 8.174 28.673 1.00 85.12 280 SER A C 1
ATOM 2206 O O . SER A 1 280 ? -22.680 8.588 27.695 1.00 85.12 280 SER A O 1
ATOM 2208 N N . VAL A 1 281 ? -23.938 6.996 28.668 1.00 85.00 281 VAL A N 1
ATOM 2209 C CA . VAL A 1 281 ? -23.974 6.105 27.495 1.00 85.00 281 VAL A CA 1
ATOM 2210 C C . VAL A 1 281 ? -24.660 6.794 26.315 1.00 85.00 281 VAL A C 1
ATOM 2212 O O . VAL A 1 281 ? -24.144 6.749 25.200 1.00 85.00 281 VAL A O 1
ATOM 2215 N N . ALA A 1 282 ? -25.789 7.470 26.547 1.00 88.44 282 ALA A N 1
ATOM 2216 C CA . ALA A 1 282 ? -26.501 8.200 25.501 1.00 88.44 282 ALA A CA 1
ATOM 2217 C C . ALA A 1 282 ? -25.642 9.330 24.907 1.00 88.44 282 ALA A C 1
ATOM 2219 O O . ALA A 1 282 ? -25.531 9.442 23.685 1.00 88.44 282 ALA A O 1
ATOM 2220 N N . ALA A 1 283 ? -24.982 10.126 25.753 1.00 89.12 283 ALA A N 1
ATOM 2221 C CA . ALA A 1 283 ? -24.072 11.180 25.310 1.00 89.12 283 ALA A CA 1
ATOM 2222 C C . ALA A 1 283 ? -22.877 10.614 24.525 1.00 89.12 283 ALA A C 1
ATOM 2224 O O . ALA A 1 283 ? -22.551 11.119 23.450 1.00 89.12 283 ALA A O 1
ATOM 2225 N N . ALA A 1 284 ? -22.263 9.531 25.013 1.00 85.50 284 ALA A N 1
ATOM 2226 C CA . ALA A 1 284 ? -21.163 8.855 24.330 1.00 85.50 284 ALA A CA 1
ATOM 2227 C C . ALA A 1 284 ? -21.588 8.291 22.967 1.00 85.50 284 ALA A C 1
ATOM 2229 O O . ALA A 1 284 ? -20.836 8.399 21.998 1.00 85.50 284 ALA A O 1
ATOM 2230 N N . PHE A 1 285 ? -22.795 7.732 22.861 1.00 87.06 285 PHE A N 1
ATOM 2231 C CA . PHE A 1 285 ? -23.336 7.227 21.600 1.00 87.06 285 PHE A CA 1
ATOM 2232 C C . PHE A 1 285 ? -23.539 8.351 20.574 1.00 87.06 285 PHE A C 1
ATOM 2234 O O . PHE A 1 285 ? -23.090 8.226 19.436 1.00 87.06 285 PHE A O 1
ATOM 2241 N N . ILE A 1 286 ? -24.134 9.477 20.984 1.00 90.56 286 ILE A N 1
ATOM 2242 C CA . ILE A 1 286 ? -24.327 10.650 20.114 1.00 90.56 286 ILE A CA 1
ATOM 2243 C C . ILE A 1 286 ? -22.977 11.207 19.645 1.00 90.56 286 ILE A C 1
ATOM 2245 O O . ILE A 1 286 ? -22.793 11.460 18.454 1.00 90.56 286 ILE A O 1
ATOM 2249 N N . LEU A 1 287 ? -22.010 11.348 20.556 1.00 89.06 287 LEU A N 1
ATOM 2250 C CA . LEU A 1 287 ? -20.656 11.783 20.206 1.00 89.06 287 LEU A CA 1
ATOM 2251 C C . LEU A 1 287 ? -19.976 10.804 19.244 1.00 89.06 287 LEU A C 1
ATOM 2253 O O . LEU A 1 287 ? -19.336 11.238 18.292 1.00 89.06 287 LEU A O 1
ATOM 2257 N N . SER A 1 288 ? -20.151 9.497 19.442 1.00 86.06 288 SER A N 1
ATOM 2258 C CA . SER A 1 288 ? -19.579 8.471 18.562 1.00 86.06 288 SER A CA 1
ATOM 2259 C C . SER A 1 288 ? -20.153 8.540 17.145 1.00 86.06 288 SER A C 1
ATOM 2261 O O . SER A 1 288 ? -19.407 8.375 16.182 1.00 86.06 288 SER A O 1
ATOM 2263 N N . LEU A 1 289 ? -21.451 8.830 17.001 1.00 88.38 289 LEU A N 1
ATOM 2264 C CA . LEU A 1 289 ? -22.091 9.037 15.697 1.00 88.38 289 LEU A CA 1
ATOM 2265 C C . LEU A 1 289 ? -21.570 10.288 14.977 1.00 88.38 289 LEU A C 1
ATOM 2267 O O . LEU A 1 289 ? -21.460 10.278 13.754 1.00 88.38 289 LEU A O 1
ATOM 2271 N N . ALA A 1 290 ? -21.242 11.350 15.715 1.00 89.62 290 ALA A N 1
ATOM 2272 C CA . ALA A 1 290 ? -20.719 12.588 15.138 1.00 89.62 290 ALA A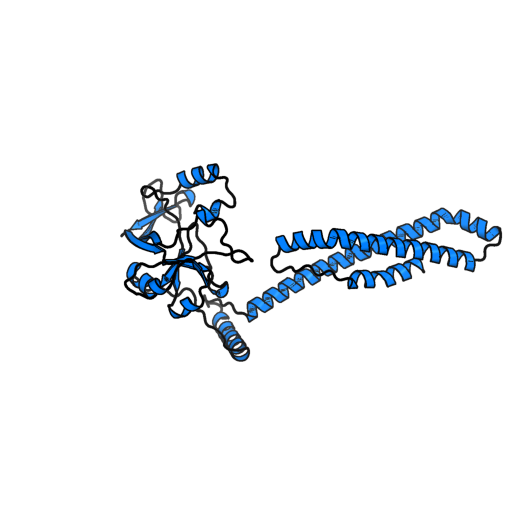 CA 1
ATOM 2273 C C . ALA A 1 290 ? -19.223 12.492 14.790 1.00 89.62 290 ALA A C 1
ATOM 2275 O O . ALA A 1 290 ? -18.806 12.870 13.696 1.00 89.62 290 ALA A O 1
ATOM 2276 N N . VAL A 1 291 ? -18.409 11.976 15.715 1.00 89.31 291 VAL A N 1
ATOM 2277 C CA . VAL A 1 291 ? -16.944 11.926 15.587 1.00 89.31 291 VAL A CA 1
ATOM 2278 C C . VAL A 1 291 ? -16.493 10.745 14.730 1.00 89.31 291 VAL A C 1
ATOM 2280 O O . VAL A 1 291 ? -15.520 10.868 13.991 1.00 89.31 291 VAL A O 1
ATOM 2283 N N . GLY A 1 292 ? -17.203 9.616 14.784 1.00 87.31 292 GLY A N 1
ATOM 2284 C CA . GLY A 1 292 ? -16.839 8.380 14.090 1.00 87.31 292 GLY A CA 1
ATOM 2285 C C . GLY A 1 292 ? -16.608 8.558 12.585 1.00 87.31 292 GLY A C 1
ATOM 2286 O O . GLY A 1 292 ? -15.517 8.231 12.122 1.00 87.31 292 GLY A O 1
ATOM 2287 N N . PRO A 1 293 ? -17.562 9.120 11.819 1.00 88.81 293 PRO A N 1
ATOM 2288 C CA . PRO A 1 293 ? -17.385 9.348 10.385 1.00 88.81 293 PRO A CA 1
ATOM 2289 C C . PRO A 1 293 ? -16.260 10.338 10.063 1.00 88.81 293 PRO A C 1
ATOM 2291 O O . PRO A 1 293 ? -15.576 10.182 9.054 1.00 88.81 293 PRO A O 1
ATOM 2294 N N . LEU A 1 294 ? -16.056 11.352 10.911 1.00 88.50 294 LEU A N 1
ATOM 2295 C CA . LEU A 1 294 ? -15.007 12.353 10.717 1.00 88.50 294 LEU A CA 1
ATOM 2296 C C . LEU A 1 294 ? -13.619 11.729 10.905 1.00 88.50 294 LEU A C 1
ATOM 2298 O O . LEU A 1 294 ? -12.773 11.832 10.020 1.00 88.50 294 LEU A O 1
ATOM 2302 N N . ALA A 1 295 ? -13.423 11.003 12.006 1.00 86.88 295 ALA A N 1
ATOM 2303 C CA . ALA A 1 295 ? -12.200 10.249 12.264 1.00 86.88 295 ALA A CA 1
ATOM 2304 C C . ALA A 1 295 ? -11.972 9.159 11.204 1.00 86.88 295 ALA A C 1
ATOM 2306 O O . ALA A 1 295 ? -10.849 8.978 10.748 1.00 86.88 295 ALA A O 1
ATOM 2307 N N . GLY A 1 296 ? -13.038 8.482 10.766 1.00 86.50 296 GLY A N 1
ATOM 2308 C CA . GLY A 1 296 ? -12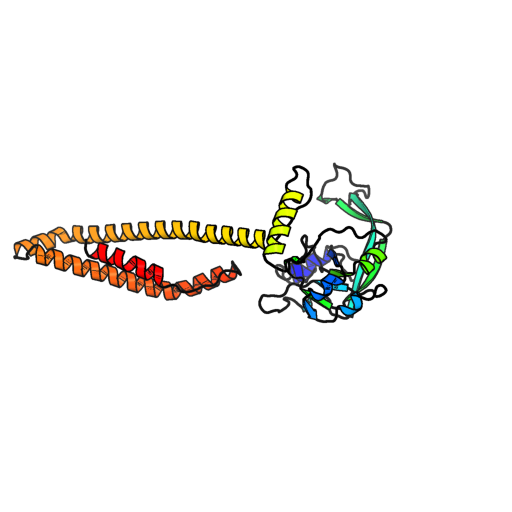.987 7.480 9.704 1.00 86.50 296 GLY A CA 1
ATOM 2309 C C . GLY A 1 296 ? -12.492 8.050 8.375 1.00 86.50 296 GLY A C 1
ATOM 2310 O O . GLY A 1 296 ? -11.615 7.457 7.759 1.00 86.50 296 GLY A O 1
ATOM 2311 N N . LYS A 1 297 ? -12.982 9.228 7.965 1.00 85.69 297 LYS A N 1
ATOM 2312 C CA . LYS A 1 297 ? -12.488 9.922 6.763 1.00 85.69 297 LYS A CA 1
ATOM 2313 C C . LYS A 1 297 ? -11.031 10.357 6.897 1.00 85.69 297 LYS A C 1
ATOM 2315 O O . LYS A 1 297 ? -10.266 10.176 5.958 1.00 85.69 297 LYS A O 1
ATOM 2320 N N . MET A 1 298 ? -10.642 10.908 8.050 1.00 86.31 298 MET A N 1
ATOM 2321 C CA . MET A 1 298 ? -9.249 11.307 8.287 1.00 86.31 298 MET A CA 1
ATOM 2322 C C . MET A 1 298 ? -8.307 10.099 8.223 1.00 86.31 298 MET A C 1
ATOM 2324 O O . MET A 1 298 ? -7.294 10.154 7.531 1.00 86.31 298 MET A O 1
ATOM 2328 N N . LEU A 1 299 ? -8.663 8.988 8.872 1.00 85.31 299 LEU A N 1
ATOM 2329 C CA . LEU A 1 299 ? -7.872 7.758 8.823 1.00 85.31 299 LEU A CA 1
ATOM 2330 C C . LEU A 1 299 ? -7.846 7.140 7.424 1.00 85.31 299 LEU A C 1
ATOM 2332 O O . LEU A 1 299 ? -6.775 6.742 6.988 1.00 85.31 299 LEU A O 1
ATOM 2336 N N . GLY A 1 300 ? -8.967 7.126 6.698 1.00 83.62 300 GLY A N 1
ATOM 2337 C CA . GLY A 1 300 ? -9.011 6.660 5.307 1.00 83.62 300 GLY A CA 1
ATOM 2338 C C . GLY A 1 300 ? -8.140 7.498 4.366 1.00 83.62 300 GLY A C 1
ATOM 2339 O O . GLY A 1 300 ? -7.508 6.955 3.472 1.00 83.62 300 GLY A O 1
ATOM 2340 N N . SER A 1 301 ? -8.024 8.810 4.608 1.00 79.94 301 SER A N 1
ATOM 2341 C CA . SER A 1 301 ? -7.105 9.667 3.841 1.00 79.94 301 SER A CA 1
ATOM 2342 C C . SER A 1 301 ? -5.625 9.439 4.170 1.00 79.94 301 SER A C 1
ATOM 2344 O O . SER A 1 301 ? -4.766 9.732 3.347 1.00 79.94 301 SER A O 1
ATOM 2346 N N . MET A 1 302 ? -5.321 8.928 5.368 1.00 79.56 302 MET A N 1
ATOM 2347 C CA . MET A 1 302 ? -3.956 8.572 5.772 1.00 79.56 302 MET A CA 1
ATOM 2348 C C . MET A 1 302 ? -3.583 7.144 5.358 1.00 79.56 302 MET A C 1
ATOM 2350 O O . MET A 1 302 ? -2.417 6.866 5.097 1.00 79.56 302 MET A O 1
ATOM 2354 N N . PHE A 1 303 ? -4.561 6.239 5.321 1.00 78.94 303 PHE A N 1
ATOM 2355 C CA . PHE A 1 303 ? -4.371 4.812 5.102 1.00 78.94 303 PHE A CA 1
ATOM 2356 C C . PHE A 1 303 ? -5.407 4.290 4.103 1.00 78.94 303 PHE A C 1
ATOM 2358 O O . PHE A 1 303 ? -6.563 4.063 4.457 1.00 78.94 303 PHE A O 1
ATOM 2365 N N . TRP A 1 304 ? -4.971 4.041 2.869 1.00 67.38 304 TRP A N 1
ATOM 2366 C CA . TRP A 1 304 ? -5.827 3.615 1.753 1.00 67.38 304 TRP A CA 1
ATOM 2367 C C . TRP A 1 304 ? -6.593 2.299 2.008 1.00 67.38 304 TRP A C 1
ATOM 2369 O O . TRP A 1 304 ? -7.707 2.118 1.533 1.00 67.38 304 TRP A O 1
ATOM 2379 N N . PHE A 1 305 ? -6.042 1.389 2.817 1.00 72.88 305 PHE A N 1
ATOM 2380 C CA . PHE A 1 305 ? -6.677 0.113 3.180 1.00 72.88 305 PHE A CA 1
ATOM 2381 C C . PHE A 1 305 ? -7.659 0.231 4.367 1.00 72.88 305 PHE A C 1
ATOM 2383 O O . PHE A 1 305 ? -8.223 -0.775 4.811 1.00 72.88 305 PHE A O 1
ATOM 2390 N N . PHE A 1 306 ? -7.834 1.424 4.949 1.00 78.62 306 PHE A N 1
ATOM 2391 C CA . PHE A 1 306 ? -8.700 1.625 6.108 1.00 78.62 306 PHE A CA 1
ATOM 2392 C C . PHE A 1 306 ? -10.150 1.867 5.680 1.00 78.62 306 PHE A C 1
ATOM 2394 O O . PHE A 1 306 ? -10.519 2.948 5.225 1.00 78.62 306 PHE A O 1
ATOM 2401 N N . GLU A 1 307 ? -11.011 0.877 5.909 1.00 78.25 307 GLU A N 1
ATOM 2402 C CA . GLU A 1 307 ? -12.450 1.008 5.683 1.00 78.25 307 GLU A CA 1
ATOM 2403 C C . GLU A 1 307 ? -13.179 1.298 7.004 1.00 78.25 307 GLU A C 1
ATOM 2405 O O . GLU A 1 307 ? -13.197 0.481 7.931 1.00 78.25 307 GLU A O 1
ATOM 2410 N N . TYR A 1 308 ? -13.815 2.469 7.109 1.00 81.62 308 TYR A N 1
ATOM 2411 C CA . TYR A 1 308 ? -14.615 2.798 8.286 1.00 81.62 308 TYR A CA 1
ATOM 2412 C C . TYR A 1 308 ? -15.926 2.005 8.298 1.00 81.62 308 TYR A C 1
ATOM 2414 O O . TYR A 1 308 ? -16.829 2.253 7.498 1.00 81.62 308 TYR A O 1
ATOM 2422 N N . ARG A 1 309 ? -16.072 1.108 9.278 1.00 82.19 309 ARG A N 1
ATOM 2423 C CA . ARG A 1 309 ? -17.331 0.409 9.564 1.00 82.19 309 ARG A CA 1
ATOM 2424 C C . ARG A 1 309 ? -17.817 0.730 10.968 1.00 82.19 309 ARG A C 1
ATOM 2426 O O . ARG A 1 309 ? -17.212 0.329 11.965 1.00 82.19 309 ARG A O 1
ATOM 2433 N N . PHE A 1 310 ? -18.939 1.444 11.052 1.00 81.19 310 PHE A N 1
ATOM 2434 C CA . PHE A 1 310 ? -19.556 1.758 12.336 1.00 81.19 310 PHE A CA 1
ATOM 2435 C C . PHE A 1 310 ? -19.987 0.469 13.045 1.00 81.19 310 PHE A C 1
ATOM 2437 O O . PHE A 1 310 ? -20.848 -0.265 12.564 1.00 81.19 310 PHE A O 1
ATOM 2444 N N . THR A 1 311 ? -19.380 0.200 14.201 1.00 81.38 311 THR A N 1
ATOM 2445 C CA . THR A 1 311 ? -19.637 -1.007 14.991 1.00 81.38 311 THR A CA 1
ATOM 2446 C C . THR A 1 311 ? -20.197 -0.609 16.353 1.00 81.38 311 THR A C 1
ATOM 2448 O O . THR A 1 311 ? -19.539 0.086 17.121 1.00 81.38 311 THR A O 1
ATOM 2451 N N . ILE A 1 312 ? -21.410 -1.069 16.674 1.00 79.62 312 ILE A N 1
ATOM 2452 C CA . ILE A 1 312 ? -22.110 -0.745 17.937 1.00 79.62 312 ILE A CA 1
ATOM 2453 C C . ILE A 1 312 ? -21.623 -1.637 19.097 1.00 79.62 312 ILE A C 1
ATOM 2455 O O . ILE A 1 312 ? -21.807 -1.315 20.268 1.00 79.62 312 ILE A O 1
ATOM 2459 N N . LEU A 1 313 ? -20.951 -2.749 18.780 1.00 81.31 313 LEU A N 1
ATOM 2460 C CA . LEU A 1 313 ? -20.515 -3.764 19.741 1.00 81.31 313 LEU A CA 1
ATOM 2461 C C . LEU A 1 313 ? -19.717 -3.197 20.938 1.00 81.31 313 LEU A C 1
ATOM 2463 O O . LEU A 1 313 ? -20.073 -3.534 22.067 1.00 81.31 313 LEU A O 1
ATOM 2467 N N . PRO A 1 314 ? -18.720 -2.300 20.768 1.00 76.25 314 PRO A N 1
ATOM 2468 C CA . PRO A 1 314 ? -17.992 -1.735 21.906 1.00 76.25 314 PRO A CA 1
ATOM 2469 C C . PRO A 1 314 ? -18.888 -0.904 22.830 1.00 76.25 314 PRO A C 1
ATOM 2471 O O . PRO A 1 314 ? -18.744 -0.980 24.045 1.00 76.25 314 PRO A O 1
ATOM 2474 N N . VAL A 1 315 ? -19.853 -0.161 22.275 1.00 77.44 315 VAL A N 1
ATOM 2475 C CA . VAL A 1 315 ? -20.823 0.619 23.062 1.00 77.44 315 VAL A CA 1
ATOM 2476 C C . VAL A 1 315 ? -21.728 -0.312 23.866 1.00 77.44 315 VAL A C 1
ATOM 2478 O O . VAL A 1 315 ? -21.996 -0.053 25.033 1.00 77.44 315 VAL A O 1
ATOM 2481 N N . LEU A 1 316 ? -22.159 -1.434 23.286 1.00 80.69 316 LEU A N 1
ATOM 2482 C CA . LEU A 1 316 ? -22.955 -2.421 24.020 1.00 80.69 316 LEU A CA 1
ATOM 2483 C C . LEU A 1 316 ? -22.162 -3.074 25.155 1.00 80.69 316 LEU A C 1
ATOM 2485 O O . LEU A 1 316 ? -22.734 -3.342 26.207 1.00 80.69 316 LEU A O 1
ATOM 2489 N N . LEU A 1 317 ? -20.858 -3.295 24.974 1.00 82.00 317 LEU A N 1
ATOM 2490 C CA . LEU A 1 317 ? -19.996 -3.872 26.009 1.00 82.00 317 LEU A CA 1
ATOM 2491 C C . LEU A 1 317 ? -19.777 -2.939 27.208 1.00 82.00 317 LEU A C 1
ATOM 2493 O O . LEU A 1 317 ? -19.546 -3.431 28.312 1.00 82.00 317 LEU A O 1
ATOM 2497 N N . THR A 1 318 ? -19.880 -1.615 27.043 1.00 77.94 318 THR A N 1
ATOM 2498 C CA . THR A 1 318 ? -19.749 -0.683 28.176 1.00 77.94 318 THR A CA 1
ATOM 2499 C C . THR A 1 318 ? -21.017 -0.603 29.023 1.00 77.94 318 THR A C 1
ATOM 2501 O O . THR A 1 318 ? -20.923 -0.355 30.226 1.00 77.94 318 THR A O 1
ATOM 2504 N N . ILE A 1 319 ? -22.196 -0.874 28.450 1.00 81.75 319 ILE A N 1
ATOM 2505 C CA . ILE A 1 319 ? -23.484 -0.782 29.156 1.00 81.75 319 ILE A CA 1
ATOM 2506 C C . ILE A 1 319 ? -23.505 -1.642 30.435 1.00 81.75 319 ILE A C 1
ATOM 2508 O O . ILE A 1 319 ? -23.760 -1.075 31.496 1.00 81.75 319 ILE A O 1
ATOM 2512 N N . PRO A 1 320 ? -23.187 -2.955 30.419 1.00 83.94 320 PRO A N 1
ATOM 2513 C CA . PRO A 1 320 ? -23.166 -3.770 31.635 1.00 83.94 320 PRO A CA 1
ATOM 2514 C C . PRO A 1 320 ? -22.232 -3.225 32.715 1.00 83.94 320 PRO A C 1
ATOM 2516 O O . PRO A 1 320 ? -22.559 -3.294 33.896 1.00 83.94 320 PRO A O 1
ATOM 2519 N N . VAL A 1 321 ? -21.089 -2.661 32.316 1.00 80.69 321 VAL A N 1
ATOM 2520 C CA . VAL A 1 321 ? -20.089 -2.107 33.236 1.00 80.69 321 VAL A CA 1
ATOM 2521 C C . VAL A 1 321 ? -20.632 -0.858 33.931 1.00 80.69 321 VAL A C 1
ATOM 2523 O O . VAL A 1 321 ? -20.573 -0.761 35.155 1.00 80.69 321 VAL A O 1
ATOM 2526 N N . PHE A 1 322 ? -21.222 0.070 33.176 1.00 75.88 322 PHE A N 1
ATOM 2527 C CA . PHE A 1 322 ? -21.836 1.274 33.741 1.00 75.88 322 PHE A CA 1
ATOM 2528 C C . PHE A 1 322 ? -23.089 0.963 34.568 1.00 75.88 322 PHE A C 1
ATOM 2530 O O . PHE A 1 322 ? -23.310 1.603 35.593 1.00 75.88 322 PHE A O 1
ATOM 2537 N N . LEU A 1 323 ? -23.883 -0.037 34.175 1.00 79.38 323 LEU A N 1
ATOM 2538 C CA . LEU A 1 323 ? -25.029 -0.506 34.960 1.00 79.38 323 LEU A CA 1
ATOM 2539 C C . LEU A 1 323 ? -24.591 -1.138 36.288 1.00 79.38 323 LEU A C 1
ATOM 2541 O O . LEU A 1 323 ? -25.187 -0.844 37.322 1.00 79.38 323 LEU A O 1
ATOM 2545 N N . LEU A 1 324 ? -23.539 -1.965 36.276 1.00 80.12 324 LEU A N 1
ATOM 2546 C CA . LEU A 1 324 ? -22.941 -2.523 37.493 1.00 80.12 324 LEU A CA 1
ATOM 2547 C C . LEU A 1 324 ? -22.423 -1.420 38.415 1.00 80.12 324 LEU A C 1
ATOM 2549 O O . LEU A 1 324 ? -22.658 -1.478 39.618 1.00 80.12 324 LEU A O 1
ATOM 2553 N N . LEU A 1 325 ? -21.759 -0.407 37.859 1.00 71.88 325 LEU A N 1
ATOM 2554 C CA . LEU A 1 325 ? -21.265 0.726 38.636 1.00 71.88 325 LEU A CA 1
ATOM 2555 C C . LEU A 1 325 ? -22.378 1.599 39.201 1.00 71.88 325 LEU A C 1
ATOM 2557 O O . LEU A 1 325 ? -22.282 2.001 40.348 1.00 71.88 325 LEU A O 1
ATOM 2561 N N . GLY A 1 326 ? -23.434 1.874 38.434 1.00 70.94 326 GLY A N 1
ATOM 2562 C CA . GLY A 1 326 ? -24.592 2.613 38.942 1.00 70.94 326 GLY A CA 1
ATOM 2563 C C . GLY A 1 326 ? -25.370 1.846 40.018 1.00 70.94 326 GLY A C 1
ATOM 2564 O O . GLY A 1 326 ? -26.139 2.448 40.762 1.00 70.94 326 GLY A O 1
ATOM 2565 N N . TRP A 1 327 ? -25.186 0.524 40.099 1.00 72.12 327 TRP A N 1
ATOM 2566 C CA . TRP A 1 327 ? -25.811 -0.333 41.105 1.00 72.12 327 TRP A CA 1
ATOM 2567 C C . TRP A 1 327 ? -24.996 -0.477 42.405 1.00 72.12 327 TRP A C 1
ATOM 2569 O O . TRP A 1 327 ? -25.597 -0.712 43.461 1.00 72.12 327 TRP A O 1
ATOM 2579 N N . LEU A 1 328 ? -23.664 -0.369 42.326 1.00 63.19 328 LEU A N 1
ATOM 2580 C CA . LEU A 1 328 ? -22.712 -0.499 43.442 1.00 63.19 328 LEU A CA 1
ATOM 2581 C C . LEU A 1 328 ? -22.654 0.764 44.311 1.00 63.19 328 LEU A C 1
ATOM 2583 O O . LEU A 1 328 ? -22.765 0.596 45.550 1.00 63.19 328 LEU A O 1
#

Radius of gyration: 33.24 Å; chains: 1; bounding box: 77×56×97 Å

Organism: NCBI:txid745368